Protein 9IJX (pdb70)

Radius of gyration: 32.61 Å; Cα contacts (8 Å, |Δi|>4): 212; chains: 6; bounding box: 42×73×115 Å

Structure (mmCIF, N/CA/C/O backbone):
data_9IJX
#
_entry.id   9IJX
#
_cell.length_a   60.150
_cell.length_b   104.360
_cell.length_c   72.270
_cell.angle_alpha   90.00
_cell.angle_beta   90.04
_cell.angle_gamma   90.00
#
_symmetry.space_group_name_H-M   'C 1 2 1'
#
loop_
_atom_site.group_PDB
_atom_site.id
_atom_site.type_symbol
_atom_site.label_atom_id
_atom_site.label_alt_id
_atom_site.label_comp_id
_atom_site.label_asym_id
_atom_site.label_entity_id
_atom_site.label_seq_id
_atom_site.pdbx_PDB_ins_code
_atom_site.Cartn_x
_atom_site.Cartn_y
_atom_site.Cartn_z
_atom_site.occupancy
_atom_site.B_iso_or_equiv
_atom_site.auth_seq_id
_atom_site.auth_comp_id
_atom_site.auth_asym_id
_atom_site.auth_atom_id
_atom_site.pdbx_PDB_model_num
ATOM 1 N N . GLY A 1 11 ? 14.259 77.377 -21.929 1.00 116.80 176 GLY A N 1
ATOM 2 C CA . GLY A 1 11 ? 14.874 76.157 -22.533 1.00 117.13 176 GLY A CA 1
ATOM 3 C C . GLY A 1 11 ? 15.950 75.567 -21.638 1.00 116.68 176 GLY A C 1
ATOM 4 O O . GLY A 1 11 ? 15.592 74.860 -20.683 1.00 115.58 176 GLY A O 1
ATOM 5 N N . ASP A 1 12 ? 17.221 75.857 -21.937 1.00 118.50 177 ASP A N 1
ATOM 6 C CA . ASP A 1 12 ? 18.403 75.405 -21.153 1.00 118.25 177 ASP A CA 1
ATOM 7 C C . ASP A 1 12 ? 18.318 75.923 -19.718 1.00 115.74 177 ASP A C 1
ATOM 8 O O . ASP A 1 12 ? 18.569 75.164 -18.793 1.00 115.79 177 ASP A O 1
ATOM 13 N N . PRO A 1 13 ? 17.884 77.177 -19.449 1.00 113.71 178 PRO A N 1
ATOM 14 C CA . PRO A 1 13 ? 17.596 77.631 -18.084 1.00 111.27 178 PRO A CA 1
ATOM 15 C C . PRO A 1 13 ? 16.641 76.753 -17.258 1.00 107.26 178 PRO A C 1
ATOM 16 O O . PRO A 1 13 ? 16.823 76.692 -16.055 1.00 107.52 178 PRO A O 1
ATOM 20 N N . SER A 1 14 ? 15.668 76.088 -17.888 1.00 103.73 179 SER A N 1
ATOM 21 C CA . SER A 1 14 ? 14.761 75.127 -17.196 1.00 102.34 179 SER A CA 1
ATOM 22 C C . SER A 1 14 ? 15.595 73.955 -16.667 1.00 99.77 179 SER A C 1
ATOM 23 O O . SER A 1 14 ? 15.329 73.468 -15.550 1.00 100.39 179 SER A O 1
ATOM 26 N N . PHE A 1 15 ? 16.590 73.542 -17.454 1.00 96.85 180 PHE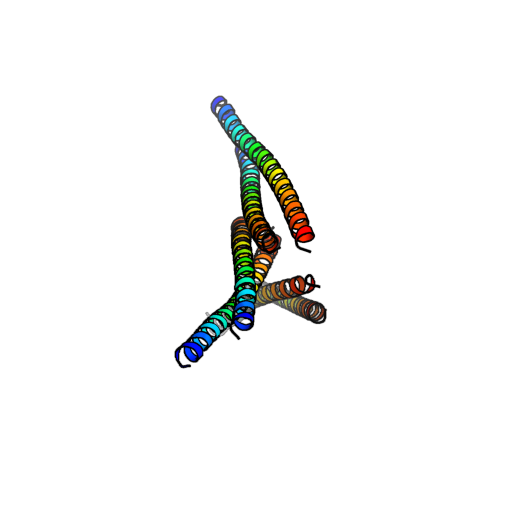 A N 1
ATOM 27 C CA . PHE A 1 15 ? 17.444 72.352 -17.214 1.00 95.69 180 PHE A CA 1
ATOM 28 C C . PHE A 1 15 ? 18.447 72.681 -16.111 1.00 90.50 180 PHE A C 1
ATOM 29 O O . PHE A 1 15 ? 18.627 71.846 -15.249 1.00 89.11 180 PHE A O 1
ATOM 37 N N . VAL A 1 16 ? 19.040 73.876 -16.141 1.00 86.79 181 VAL A N 1
ATOM 38 C CA . VAL A 1 16 ? 19.909 74.454 -15.068 1.00 86.02 181 VAL A CA 1
ATOM 39 C C . VAL A 1 16 ? 19.163 74.387 -13.721 1.00 84.75 181 VAL A C 1
ATOM 40 O O . VAL A 1 16 ? 19.803 74.078 -12.700 1.00 84.64 181 VAL A O 1
ATOM 44 N N . LEU A 1 17 ? 17.860 74.693 -13.724 1.00 83.34 182 LEU A N 1
ATOM 45 C CA . LEU A 1 17 ? 17.004 74.764 -12.509 1.00 80.15 182 LEU A CA 1
ATOM 46 C C . LEU A 1 17 ? 16.657 73.346 -12.054 1.00 78.86 182 LEU A C 1
ATOM 47 O O . LEU A 1 17 ? 16.734 73.079 -10.832 1.00 79.17 182 LEU A O 1
ATOM 52 N N . GLN A 1 18 ? 16.258 72.493 -13.001 1.00 80.07 183 GLN A N 1
ATOM 53 C CA . GLN A 1 18 ? 15.920 71.060 -12.772 1.00 81.88 183 GLN A CA 1
ATOM 54 C C . GLN A 1 18 ? 17.088 70.363 -12.048 1.00 81.96 183 GLN A C 1
ATOM 55 O O . GLN A 1 18 ? 16.821 69.662 -11.051 1.00 82.76 183 GLN A O 1
ATOM 61 N N . ILE A 1 19 ? 18.325 70.547 -12.529 1.00 81.57 184 ILE A N 1
ATOM 62 C CA . ILE A 1 19 ? 19.540 69.851 -11.998 1.00 82.26 184 ILE A CA 1
ATOM 63 C C . ILE A 1 19 ? 19.904 70.462 -10.644 1.00 80.41 184 ILE A C 1
ATOM 64 O O . ILE A 1 19 ? 20.278 69.686 -9.738 1.00 80.28 184 ILE A O 1
ATOM 66 N N . ALA A 1 20 ? 19.765 71.785 -10.494 1.00 79.79 185 ALA A N 1
ATOM 67 C CA . ALA A 1 20 ? 19.940 72.524 -9.219 1.00 80.45 185 ALA A CA 1
ATOM 68 C C . ALA A 1 20 ? 18.993 71.958 -8.153 1.00 82.24 185 ALA A C 1
ATOM 69 O O . ALA A 1 20 ? 19.427 71.845 -6.992 1.00 83.07 185 ALA A O 1
ATOM 71 N N . GLU A 1 21 ? 17.753 71.628 -8.538 1.00 84.33 186 GLU A N 1
ATOM 72 C CA . GLU A 1 21 ? 16.710 71.068 -7.635 1.00 86.07 186 GLU A CA 1
ATOM 73 C C . GLU A 1 21 ? 17.128 69.656 -7.201 1.00 85.38 186 GLU A C 1
ATOM 74 O O . GLU A 1 21 ? 17.094 69.382 -5.993 1.00 84.17 186 GLU A O 1
ATOM 80 N N . LYS A 1 22 ? 17.506 68.808 -8.161 1.00 87.69 187 LYS A N 1
ATOM 81 C CA . LYS A 1 22 ? 17.895 67.385 -7.941 1.00 90.91 187 LYS A CA 1
ATOM 82 C C . LYS A 1 22 ? 19.150 67.329 -7.055 1.00 91.15 187 LYS A C 1
ATOM 83 O O . LYS A 1 22 ? 19.238 66.410 -6.198 1.00 92.22 187 LYS A O 1
ATOM 89 N N . GLU A 1 23 ? 20.086 68.266 -7.251 1.00 92.20 188 GLU A N 1
ATOM 90 C CA . GLU A 1 23 ? 21.360 68.331 -6.490 1.00 94.30 188 GLU A CA 1
ATOM 91 C C . GLU A 1 23 ? 21.064 68.784 -5.054 1.00 93.27 188 GLU A C 1
ATOM 92 O O . GLU A 1 23 ? 21.783 68.342 -4.136 1.00 94.81 188 GLU A O 1
ATOM 98 N N . GLN A 1 24 ? 20.039 69.617 -4.866 1.00 92.46 189 GLN A N 1
ATOM 99 C CA . GLN A 1 24 ? 19.658 70.172 -3.537 1.00 92.41 189 GLN A CA 1
ATOM 100 C C . GLN A 1 24 ? 18.885 69.114 -2.743 1.00 91.49 189 GLN A C 1
ATOM 101 O O . GLN A 1 24 ? 19.035 69.085 -1.518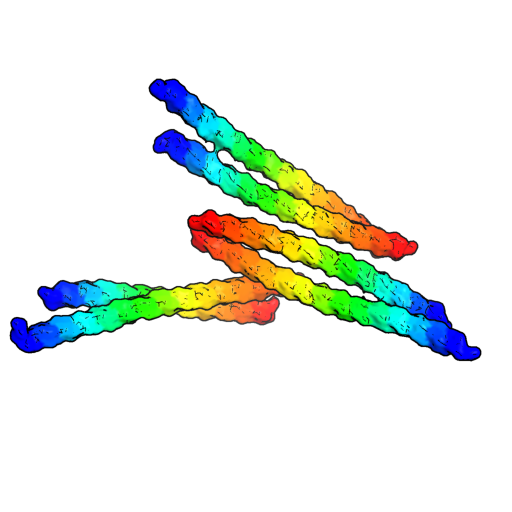 1.00 92.94 189 GLN A O 1
ATOM 107 N N . GLU A 1 25 ? 18.095 68.277 -3.421 1.00 89.59 190 GLU A N 1
ATOM 108 C CA . GLU A 1 25 ? 17.378 67.114 -2.827 1.00 91.13 190 GLU A CA 1
ATOM 109 C C . GLU A 1 25 ? 18.410 66.110 -2.300 1.00 92.87 190 GLU A C 1
ATOM 110 O O . GLU A 1 25 ? 18.211 65.603 -1.173 1.00 94.62 190 GLU A O 1
ATOM 116 N N . LEU A 1 26 ? 19.471 65.855 -3.075 1.00 93.76 191 LEU A N 1
ATOM 117 C CA . LEU A 1 26 ? 20.558 64.899 -2.730 1.00 94.93 191 LEU A CA 1
ATOM 118 C C . LEU A 1 26 ? 21.358 65.423 -1.524 1.00 93.47 191 LEU A C 1
ATOM 119 O O . LEU A 1 26 ? 21.668 64.625 -0.602 1.00 95.63 191 LEU A O 1
ATOM 124 N N . LEU A 1 27 ? 21.705 66.713 -1.545 1.00 93.56 192 LEU A N 1
ATOM 125 C CA . LEU A 1 27 ? 22.477 67.387 -0.466 1.00 94.42 192 LEU A CA 1
ATOM 126 C C . LEU A 1 27 ? 21.730 67.225 0.860 1.00 94.22 192 LEU A C 1
ATOM 127 O O . LEU A 1 27 ? 22.366 66.827 1.847 1.00 97.17 192 LEU A O 1
ATOM 132 N N . ALA A 1 28 ? 20.427 67.520 0.870 1.00 95.10 193 ALA A N 1
ATOM 133 C CA . ALA A 1 28 ? 19.517 67.412 2.037 1.00 95.42 193 ALA A CA 1
ATOM 134 C C . ALA A 1 28 ? 19.528 65.982 2.579 1.00 95.95 193 ALA A C 1
ATOM 135 O O . ALA A 1 28 ? 19.554 65.838 3.804 1.00 95.95 193 ALA A O 1
ATOM 137 N N . SER A 1 29 ? 19.500 64.975 1.704 1.00 97.69 194 SER A N 1
ATOM 138 C CA . SER A 1 29 ? 19.564 63.531 2.054 1.00 101.41 194 SER A CA 1
ATOM 139 C C . SER A 1 29 ? 20.932 63.213 2.679 1.00 102.77 194 SER A C 1
ATOM 140 O O . SER A 1 29 ? 20.959 62.596 3.784 1.00 104.31 194 SER A O 1
ATOM 143 N N . GLN A 1 30 ? 22.017 63.643 2.022 1.00 104.62 195 GLN A N 1
ATOM 144 C CA . GLN A 1 30 ? 23.414 63.367 2.458 1.00 105.99 195 GLN A CA 1
ATOM 145 C C . GLN A 1 30 ? 23.663 63.978 3.850 1.00 106.25 195 GLN A C 1
ATOM 146 O O . GLN A 1 30 ? 24.479 63.406 4.645 1.00 108.27 195 GLN A O 1
ATOM 152 N N . GLU A 1 31 ? 22.997 65.095 4.163 1.00 104.66 196 GLU A N 1
ATOM 153 C CA . GLU A 1 31 ? 23.094 65.726 5.502 1.00 105.81 196 GLU A CA 1
ATOM 154 C C . GLU A 1 31 ? 22.177 65.002 6.482 1.00 106.10 196 GLU A C 1
ATOM 155 O O . GLU A 1 31 ? 22.589 64.864 7.609 1.00 106.63 196 GLU A O 1
ATOM 161 N N . THR A 1 32 ? 20.995 64.543 6.065 1.00 106.01 197 THR A N 1
ATOM 162 C CA . THR A 1 32 ? 20.095 63.682 6.891 1.00 106.84 197 THR A CA 1
ATOM 163 C C . THR A 1 32 ? 20.884 62.448 7.326 1.00 107.02 197 THR A C 1
ATOM 164 O O . THR A 1 32 ? 20.800 62.117 8.505 1.00 108.43 197 THR A O 1
ATOM 168 N N . VAL A 1 33 ? 21.636 61.823 6.416 1.00 107.93 198 VAL A N 1
ATOM 169 C CA . VAL A 1 33 ? 22.524 60.666 6.748 1.00 108.19 198 VAL A CA 1
ATOM 170 C C . VAL A 1 33 ? 23.506 61.096 7.857 1.00 107.59 198 VAL A C 1
ATOM 171 O O . VAL A 1 33 ? 23.626 60.363 8.886 1.00 108.72 198 VAL A O 1
ATOM 175 N N . GLN A 1 34 ? 24.170 62.240 7.668 1.00 108.13 199 GLN A N 1
ATOM 176 C CA . GLN A 1 34 ? 25.232 62.750 8.577 1.00 110.33 199 GLN A CA 1
ATOM 177 C C . GLN A 1 34 ? 24.678 62.961 9.999 1.00 108.81 199 GLN A C 1
ATOM 178 O O . GLN A 1 34 ? 25.418 62.705 10.964 1.00 107.27 199 GLN A O 1
ATOM 184 N N . VAL A 1 35 ? 23.432 63.421 10.127 1.00 106.91 200 VAL A N 1
ATOM 185 C CA . VAL A 1 35 ? 22.795 63.766 11.442 1.00 107.51 200 VAL A CA 1
ATOM 186 C C . VAL A 1 35 ? 22.351 62.474 12.124 1.00 105.61 200 VAL A C 1
ATOM 187 O O . VAL A 1 35 ? 22.481 62.399 13.346 1.00 104.99 200 VAL A O 1
ATOM 191 N N . LEU A 1 36 ? 21.804 61.516 11.371 1.00 104.96 201 LEU A N 1
ATOM 192 C CA . LEU A 1 36 ? 21.411 60.181 11.900 1.00 105.89 201 LEU A CA 1
ATOM 193 C C . LEU A 1 36 ? 22.665 59.492 12.453 1.00 106.54 201 LEU A C 1
ATOM 194 O O . LEU A 1 36 ? 22.555 58.877 13.526 1.00 108.83 201 LEU A O 1
ATOM 199 N N . GLN A 1 37 ? 23.813 59.634 11.787 1.00 106.70 202 GLN A N 1
ATOM 200 C CA . GLN A 1 37 ? 25.106 59.033 12.218 1.00 107.98 202 GLN A CA 1
ATOM 201 C C . GLN A 1 37 ? 25.528 59.618 13.578 1.00 108.72 202 GLN A C 1
ATOM 202 O O . GLN A 1 37 ? 26.098 58.861 14.409 1.00 108.36 202 GLN A O 1
ATOM 208 N N . MET A 1 38 ? 25.269 60.909 13.803 1.00 109.58 203 MET A N 1
ATOM 209 C CA . MET A 1 38 ? 25.583 61.617 15.077 1.00 111.72 203 MET A CA 1
ATOM 210 C C . MET A 1 38 ? 24.555 61.240 16.156 1.00 109.64 203 MET A C 1
ATOM 211 O O . MET A 1 38 ? 24.953 61.133 17.330 1.00 109.47 203 MET A O 1
ATOM 216 N N . LYS A 1 39 ? 23.285 61.049 15.783 1.00 108.45 204 LYS A N 1
ATOM 217 C CA . LYS A 1 39 ? 22.195 60.605 16.698 1.00 107.74 204 LYS A CA 1
ATOM 218 C C . LYS A 1 39 ? 22.528 59.206 17.229 1.00 105.27 204 LYS A C 1
ATOM 219 O O . LYS A 1 39 ? 22.443 59.017 18.453 1.00 106.21 204 LYS A O 1
ATOM 225 N N . VAL A 1 40 ? 22.909 58.271 16.351 1.00 101.67 205 VAL A N 1
ATOM 226 C CA . VAL A 1 40 ? 23.351 56.893 16.730 1.00 100.09 205 VAL A CA 1
ATOM 227 C C . VAL A 1 40 ? 24.511 57.005 17.728 1.00 98.42 205 VAL A C 1
ATOM 228 O O . VAL A 1 40 ? 24.459 56.303 18.754 1.00 97.05 205 VAL A O 1
ATOM 232 N N . LYS A 1 41 ? 25.500 57.861 17.458 1.00 98.19 206 LYS A N 1
ATOM 233 C CA . LYS A 1 41 ? 26.687 58.053 18.336 1.00 99.57 206 LYS A CA 1
ATOM 234 C C . LYS A 1 41 ? 26.237 58.531 19.727 1.00 98.06 206 LYS A C 1
ATOM 235 O O . LYS A 1 41 ? 26.798 58.049 20.735 1.00 98.93 206 LYS A O 1
ATOM 241 N N . ARG A 1 42 ? 25.258 59.431 19.784 1.00 96.35 207 ARG A N 1
ATOM 242 C CA . ARG A 1 42 ? 24.741 59.988 21.067 1.00 97.19 207 ARG A CA 1
ATOM 243 C C . ARG A 1 42 ? 23.965 58.884 21.803 1.00 95.22 207 ARG A C 1
ATOM 244 O O . ARG A 1 42 ? 24.155 58.732 23.025 1.00 95.20 207 ARG A O 1
ATOM 252 N N . LEU A 1 43 ? 23.118 58.140 21.087 1.00 93.45 208 LEU A N 1
ATOM 253 C CA . LEU A 1 43 ? 22.346 56.998 21.649 1.00 92.64 208 LEU A CA 1
ATOM 254 C C . LEU A 1 43 ? 23.326 55.977 22.236 1.00 92.02 208 LEU A C 1
ATOM 255 O O . LEU A 1 43 ? 23.057 55.491 23.350 1.00 89.17 208 LEU A O 1
ATOM 260 N N . GLU A 1 44 ? 24.434 55.691 21.537 1.00 92.25 209 GLU A N 1
ATOM 261 C CA . GLU A 1 44 ? 25.475 54.726 21.990 1.00 94.78 209 GLU A CA 1
ATOM 262 C C . GLU A 1 44 ? 26.121 55.214 23.293 1.00 92.03 209 GLU A C 1
ATOM 263 O O . GLU A 1 44 ? 26.385 54.356 24.153 1.00 91.26 209 GLU A O 1
ATOM 269 N N . HIS A 1 45 ? 26.363 56.523 23.442 1.00 90.36 210 HIS A N 1
ATOM 270 C CA . HIS A 1 45 ? 26.926 57.123 24.680 1.00 91.19 210 HIS A CA 1
ATOM 271 C C . HIS A 1 45 ? 25.936 56.936 25.833 1.00 89.04 210 HIS A C 1
ATOM 272 O O . HIS A 1 45 ? 26.387 56.498 26.917 1.00 88.96 210 HIS A O 1
ATOM 279 N N . LEU A 1 46 ? 24.656 57.260 25.601 1.00 88.36 211 LEU A N 1
ATOM 280 C CA . LEU A 1 46 ? 23.551 57.039 26.568 1.00 86.88 211 LEU A CA 1
ATOM 281 C C . LEU A 1 46 ? 23.605 55.596 27.084 1.00 85.26 211 LEU A C 1
ATOM 282 O O . LEU A 1 46 ? 23.596 55.397 28.319 1.00 87.19 211 LEU A O 1
ATOM 287 N N . LEU A 1 47 ? 23.629 54.630 26.158 1.00 81.36 212 LEU A N 1
ATOM 288 C CA . LEU A 1 47 ? 23.589 53.183 26.486 1.00 81.32 212 LEU A CA 1
ATOM 289 C C . LEU A 1 47 ? 24.751 52.852 27.424 1.00 79.22 212 LEU A C 1
ATOM 290 O O . LEU A 1 47 ? 24.515 52.171 28.447 1.00 79.34 212 LEU A O 1
ATOM 295 N N . GLN A 1 48 ? 25.954 53.332 27.091 1.00 78.38 213 GLN A N 1
ATOM 296 C CA . GLN A 1 48 ? 27.168 53.122 27.919 1.00 79.94 213 GLN A CA 1
ATOM 297 C C . GLN A 1 48 ? 26.933 53.713 29.305 1.00 76.38 213 GLN A C 1
ATOM 298 O O . GLN A 1 48 ? 27.255 53.026 30.280 1.00 73.91 213 GLN A O 1
ATOM 304 N N . LEU A 1 49 ? 26.366 54.920 29.382 1.00 75.31 214 LEU A N 1
ATOM 305 C CA . LEU A 1 49 ? 26.011 55.587 30.666 1.00 76.80 214 LEU A CA 1
ATOM 306 C C . LEU A 1 49 ? 25.036 54.697 31.448 1.00 76.60 214 LEU A C 1
ATOM 307 O O . LEU A 1 49 ? 25.247 54.534 32.663 1.00 75.98 214 LEU A O 1
ATOM 312 N N . LYS A 1 50 ? 24.037 54.119 30.774 1.00 76.01 215 LYS A N 1
ATOM 313 C CA . LYS A 1 50 ? 23.018 53.252 31.425 1.00 76.00 215 LYS A CA 1
ATOM 314 C C . LYS A 1 50 ? 23.676 51.960 31.920 1.00 73.75 215 LYS A C 1
ATOM 315 O O . LYS A 1 50 ? 23.315 51.488 33.010 1.00 71.57 215 LYS A O 1
ATOM 320 N N . ASN A 1 51 ? 24.616 51.407 31.156 1.00 74.55 216 ASN A N 1
ATOM 321 C CA . ASN A 1 51 ? 25.341 50.167 31.543 1.00 76.54 216 ASN A CA 1
ATOM 322 C C . ASN A 1 51 ? 26.161 50.414 32.814 1.00 76.96 216 ASN A C 1
ATOM 323 O O . ASN A 1 51 ? 26.230 49.499 33.666 1.00 77.64 216 ASN A O 1
ATOM 328 N N . VAL A 1 52 ? 26.742 51.605 32.960 1.00 77.83 217 VAL A N 1
ATOM 329 C CA . VAL A 1 52 ? 27.549 51.971 34.166 1.00 80.96 217 VAL A CA 1
ATOM 330 C C . VAL A 1 52 ? 26.618 52.116 35.368 1.00 81.27 217 VAL A C 1
ATOM 331 O O . VAL A 1 52 ? 26.968 51.587 36.431 1.00 83.33 217 VAL A O 1
ATOM 335 N N . ARG A 1 53 ? 25.479 52.788 35.209 1.00 81.62 218 ARG A N 1
ATOM 336 C CA . ARG A 1 53 ? 24.438 52.921 36.271 1.00 81.44 218 ARG A CA 1
ATOM 337 C C . ARG A 1 53 ? 23.999 51.526 36.726 1.00 81.07 218 ARG A C 1
ATOM 338 O O . ARG A 1 53 ? 23.888 51.322 37.943 1.00 80.39 218 ARG A O 1
ATOM 346 N N . ILE A 1 54 ? 23.795 50.593 35.793 1.00 80.59 219 ILE A N 1
ATOM 347 C CA . ILE A 1 54 ? 23.374 49.187 36.088 1.00 81.96 219 ILE A CA 1
ATOM 348 C C . ILE A 1 54 ? 24.465 48.499 36.924 1.00 83.82 219 ILE A C 1
ATOM 349 O O . ILE A 1 54 ? 24.116 47.831 37.919 1.00 85.91 219 ILE A O 1
ATOM 354 N N . ASP A 1 55 ? 25.732 48.662 36.537 1.00 84.83 220 ASP A N 1
ATOM 355 C CA . ASP A 1 55 ? 26.905 48.040 37.213 1.00 86.96 220 ASP A CA 1
ATOM 356 C C . ASP A 1 55 ? 27.096 48.667 38.601 1.00 85.81 220 ASP A C 1
ATOM 357 O O . ASP A 1 55 ? 27.416 47.925 39.545 1.00 85.57 220 ASP A O 1
ATOM 362 N N . ASP A 1 56 ? 26.918 49.983 38.712 1.00 84.67 221 ASP A N 1
ATOM 363 C CA . ASP A 1 56 ? 26.911 50.717 40.006 1.00 87.68 221 ASP A CA 1
ATOM 364 C C . ASP A 1 56 ? 25.843 50.101 40.919 1.00 88.68 221 ASP A C 1
ATOM 365 O O . ASP A 1 56 ? 26.220 49.521 41.953 1.00 89.50 221 ASP A O 1
ATOM 370 N N . LEU A 1 57 ? 24.568 50.200 40.530 1.00 90.35 222 LEU A N 1
ATOM 371 C CA . LEU A 1 57 ? 23.395 49.709 41.313 1.00 91.22 222 LEU A CA 1
ATOM 372 C C . LEU A 1 57 ? 23.604 48.236 41.682 1.00 91.87 222 LEU A C 1
ATOM 373 O O . LEU A 1 57 ? 23.317 47.880 42.833 1.00 92.57 222 LEU A O 1
ATOM 378 N N . SER A 1 58 ? 24.089 47.419 40.741 1.00 94.42 223 SER A N 1
ATOM 379 C CA . SER A 1 58 ? 24.321 45.959 40.910 1.00 98.19 223 SER A CA 1
ATOM 380 C C . SER A 1 58 ? 25.379 45.710 42.000 1.00 101.95 223 SER A C 1
ATOM 381 O O . SER A 1 58 ? 25.113 44.886 42.904 1.00 104.44 223 SER A O 1
ATOM 384 N N . ARG A 1 59 ? 26.523 46.404 41.935 1.00 104.37 224 ARG A N 1
ATOM 385 C CA . ARG A 1 59 ? 27.612 46.338 42.951 1.00 106.14 224 ARG A CA 1
ATOM 386 C C . ARG A 1 59 ? 27.037 46.696 44.327 1.00 106.44 224 ARG A C 1
ATOM 387 O O . ARG A 1 59 ? 27.296 45.950 45.287 1.00 105.96 224 ARG A O 1
ATOM 395 N N . ARG A 1 60 ? 26.281 47.793 44.409 1.00 107.29 225 ARG A N 1
ATOM 396 C CA . ARG A 1 60 ? 25.695 48.315 45.673 1.00 109.29 225 ARG A CA 1
ATOM 397 C C . ARG A 1 60 ? 24.626 47.355 46.209 1.00 112.45 225 ARG A C 1
ATOM 398 O O . ARG A 1 60 ? 24.304 47.466 47.411 1.00 113.72 225 ARG A O 1
ATOM 406 N N . LEU A 1 61 ? 24.096 46.462 45.361 1.00 115.41 226 LEU A N 1
ATOM 407 C CA . LEU A 1 61 ? 23.123 45.404 45.756 1.00 119.81 226 LEU A CA 1
ATOM 408 C C . LEU A 1 61 ? 23.873 44.256 46.459 1.00 121.25 226 LEU A C 1
ATOM 409 O O . LEU A 1 61 ? 23.300 43.704 47.421 1.00 124.18 226 LEU A O 1
ATOM 414 N N . GLN A 1 62 ? 25.128 43.971 46.091 1.00 120.58 227 GLN A N 1
ATOM 415 C CA . GLN A 1 62 ? 25.965 42.947 46.783 1.00 121.53 227 GLN A CA 1
ATOM 416 C C . GLN A 1 62 ? 26.418 43.482 48.151 1.00 118.94 227 GLN A C 1
ATOM 417 O O . GLN A 1 62 ? 26.683 44.665 48.380 1.00 116.34 227 GLN A O 1
ATOM 423 N N . LEU B 1 17 ? 20.525 60.448 -18.443 1.00 104.53 182 LEU B N 1
ATOM 424 C CA . LEU B 1 17 ? 20.797 61.878 -18.186 1.00 104.04 182 LEU B CA 1
ATOM 425 C C . LEU B 1 17 ? 21.658 62.084 -16.926 1.00 102.73 182 LEU B C 1
ATOM 426 O O . LEU B 1 17 ? 21.788 61.167 -16.096 1.00 101.17 182 LEU B O 1
ATOM 431 N N . GLN B 1 18 ? 22.165 63.308 -16.773 1.00 104.29 183 GLN B N 1
ATOM 432 C CA . GLN B 1 18 ? 22.642 63.923 -15.504 1.00 106.15 183 GLN B CA 1
ATOM 433 C C . GLN B 1 18 ? 21.635 63.645 -14.375 1.00 106.66 183 GLN B C 1
ATOM 434 O O . GLN B 1 18 ? 22.084 63.275 -13.293 1.00 106.06 183 GLN B O 1
ATOM 440 N N . ILE B 1 19 ? 20.336 63.848 -14.632 1.00 108.54 184 ILE B N 1
ATOM 441 C CA . ILE B 1 19 ? 19.214 63.716 -13.663 1.00 109.74 184 ILE B CA 1
ATOM 442 C C . ILE B 1 19 ? 19.052 62.254 -13.238 1.00 109.13 184 ILE B C 1
ATOM 443 O O . ILE B 1 19 ? 18.830 62.043 -12.037 1.00 109.92 184 ILE B O 1
ATOM 448 N N . ALA B 1 20 ? 19.171 61.295 -14.162 1.00 108.58 185 ALA B N 1
ATOM 449 C CA . ALA B 1 20 ? 19.145 59.839 -13.887 1.00 108.94 185 ALA B CA 1
ATOM 450 C C . ALA B 1 20 ? 20.233 59.464 -12.869 1.00 109.00 185 ALA B C 1
ATOM 451 O O . ALA B 1 20 ? 19.957 58.625 -11.970 1.00 109.30 185 ALA B O 1
ATOM 453 N N . GLU B 1 21 ? 21.421 60.062 -13.009 1.00 109.78 186 GLU B N 1
ATOM 454 C CA . GLU B 1 21 ? 22.593 59.805 -12.126 1.00 111.40 186 GLU B CA 1
ATOM 455 C C . GLU B 1 21 ? 22.300 60.383 -10.734 1.00 110.69 186 GLU B C 1
ATOM 456 O O . GLU B 1 21 ? 22.492 59.652 -9.739 1.00 108.09 186 GLU B O 1
ATOM 462 N N . LYS B 1 22 ? 21.831 61.637 -10.683 1.00 112.79 187 LYS B N 1
ATOM 463 C CA . LYS B 1 22 ? 21.523 62.384 -9.433 1.00 114.65 187 LYS B CA 1
ATOM 464 C C . LYS B 1 22 ? 20.399 61.676 -8.673 1.00 115.74 187 LYS B C 1
ATOM 465 O O . LYS B 1 22 ? 20.460 61.663 -7.450 1.00 116.55 187 LYS B O 1
ATOM 469 N N . GLU B 1 23 ? 19.408 61.137 -9.386 1.00 117.20 188 GLU B N 1
ATOM 470 C CA . GLU B 1 23 ? 18.240 60.434 -8.792 1.00 118.67 188 GLU B CA 1
ATOM 471 C C . GLU B 1 23 ? 18.701 59.086 -8.229 1.00 118.74 188 GLU B C 1
ATOM 472 O O . GLU B 1 23 ? 18.113 58.659 -7.216 1.00 118.23 188 GLU B O 1
ATOM 478 N N . GLN B 1 24 ? 19.720 58.458 -8.833 1.00 120.35 189 GLN B N 1
ATOM 479 C CA . GLN B 1 24 ? 20.247 57.135 -8.399 1.00 122.07 189 GLN B CA 1
ATOM 480 C C . GLN B 1 24 ? 21.118 57.314 -7.140 1.00 121.55 189 GLN B C 1
ATOM 481 O O . GLN B 1 24 ? 21.081 56.411 -6.227 1.00 122.72 189 GLN B O 1
ATOM 487 N N . GLU B 1 25 ? 21.863 58.426 -7.089 1.00 120.65 190 GLU B N 1
ATOM 488 C CA . GLU B 1 25 ? 22.684 58.826 -5.912 1.00 120.78 190 GLU B CA 1
ATOM 489 C C . GLU B 1 25 ? 21.757 59.068 -4.710 1.00 119.52 190 GLU B C 1
ATOM 490 O O . GLU B 1 25 ? 22.090 58.619 -3.601 1.00 120.82 190 GLU B O 1
ATOM 496 N N . LEU B 1 26 ? 20.633 59.755 -4.942 1.00 118.46 191 LEU B N 1
ATOM 497 C CA . LEU B 1 26 ? 19.620 60.126 -3.912 1.00 117.04 191 LEU B CA 1
ATOM 498 C C . LEU B 1 26 ? 18.919 58.868 -3.403 1.00 115.57 191 LEU B C 1
ATOM 499 O O . LEU B 1 26 ? 18.718 58.787 -2.200 1.00 116.73 191 LEU B O 1
ATOM 504 N N . LEU B 1 27 ? 18.541 57.943 -4.282 1.00 114.86 192 LEU B N 1
ATOM 505 C CA . LEU B 1 27 ? 17.848 56.676 -3.917 1.00 115.02 192 LEU B CA 1
ATOM 506 C C . LEU B 1 27 ? 18.722 55.891 -2.930 1.00 113.50 192 LEU B C 1
ATOM 507 O O . LEU B 1 27 ? 18.191 55.465 -1.873 1.00 113.27 192 LEU B O 1
ATOM 512 N N . ALA B 1 28 ? 20.014 55.736 -3.252 1.00 114.39 193 ALA B N 1
ATOM 513 C CA . ALA B 1 28 ? 21.024 55.042 -2.421 1.00 114.25 193 ALA B CA 1
ATOM 514 C C . ALA B 1 28 ? 21.107 55.693 -1.023 1.00 113.20 193 ALA B C 1
ATOM 515 O O . ALA B 1 28 ? 21.181 54.957 -0.003 1.00 112.53 193 ALA B O 1
ATOM 517 N N . SER B 1 29 ? 21.103 57.030 -0.986 1.00 113.19 194 SER B N 1
ATOM 518 C CA . SER B 1 29 ? 21.117 57.853 0.254 1.00 113.01 194 SER B CA 1
ATOM 519 C C . SER B 1 29 ? 19.821 57.625 1.034 1.00 112.26 194 SER B C 1
ATOM 520 O O . SER B 1 29 ? 19.906 57.353 2.223 1.00 112.61 194 SER B O 1
ATOM 523 N N . GLN B 1 30 ? 18.667 57.715 0.375 1.00 112.35 195 GLN B N 1
ATOM 524 C CA . GLN B 1 30 ? 17.317 57.580 0.993 1.00 112.62 195 GLN B CA 1
ATOM 525 C C . GLN B 1 30 ? 17.156 56.189 1.608 1.00 113.30 195 GLN B C 1
ATOM 526 O O . GLN B 1 30 ? 16.411 56.091 2.590 1.00 113.49 195 GLN B O 1
ATOM 532 N N . GLU B 1 31 ? 17.820 55.165 1.065 1.00 113.34 196 GLU B N 1
ATOM 533 C CA . GLU B 1 31 ? 17.807 53.799 1.661 1.00 113.23 196 GLU B CA 1
ATOM 534 C C . GLU B 1 31 ? 18.792 53.755 2.845 1.00 111.67 196 GLU B C 1
ATOM 535 O O . GLU B 1 31 ? 18.437 53.144 3.894 1.00 111.45 196 GLU B O 1
ATOM 541 N N . THR B 1 32 ? 19.962 54.398 2.712 1.00 109.51 197 THR B N 1
ATOM 542 C CA . THR B 1 32 ? 20.933 54.544 3.832 1.00 108.89 197 THR B CA 1
ATOM 543 C C . THR B 1 32 ? 20.226 55.224 5.018 1.00 108.49 197 THR B C 1
ATOM 544 O O . THR B 1 32 ? 20.374 54.767 6.162 1.00 110.00 197 THR B O 1
ATOM 548 N N . VAL B 1 33 ? 19.460 56.282 4.749 1.00 107.66 198 VAL B N 1
ATOM 549 C CA . VAL B 1 33 ? 18.634 57.015 5.756 1.00 106.76 198 VAL B CA 1
ATOM 550 C C . VAL B 1 33 ? 17.678 56.020 6.411 1.00 106.74 198 VAL B C 1
ATOM 551 O O . VAL B 1 33 ? 17.616 56.027 7.631 1.00 107.14 198 VAL B O 1
ATOM 555 N N . GLN B 1 34 ? 16.970 55.205 5.622 1.00 107.69 199 GLN B N 1
ATOM 556 C CA . GLN B 1 34 ? 15.919 54.258 6.100 1.00 109.40 199 GLN B CA 1
ATOM 557 C C . GLN B 1 34 ? 16.522 53.264 7.098 1.00 108.51 199 GLN B C 1
ATOM 558 O O . GLN B 1 34 ? 15.808 52.937 8.063 1.00 108.42 199 GLN B O 1
ATOM 564 N N . VAL B 1 35 ? 17.766 52.815 6.888 1.00 107.51 200 VAL B N 1
ATOM 565 C CA . VAL B 1 35 ? 18.421 51.779 7.747 1.00 107.87 200 VAL B CA 1
ATOM 566 C C . VAL B 1 35 ? 18.897 52.443 9.053 1.00 106.88 200 VAL B C 1
ATOM 567 O O . VAL B 1 35 ? 18.771 51.816 10.133 1.00 105.44 200 VAL B O 1
ATOM 571 N N . LEU B 1 36 ? 19.461 53.649 8.949 1.00 105.66 201 LEU B N 1
ATOM 572 C CA . LEU B 1 36 ? 19.906 54.454 10.118 1.00 105.70 201 LEU B CA 1
ATOM 573 C C . LEU B 1 36 ? 18.683 54.727 11.014 1.00 105.50 201 LEU B C 1
ATOM 574 O O . LEU B 1 36 ? 18.812 54.638 12.249 1.00 107.04 201 LEU B O 1
ATOM 579 N N . GLN B 1 37 ? 17.524 55.014 10.409 1.00 104.64 202 GLN B N 1
ATOM 580 C CA . GLN B 1 37 ? 16.254 55.311 11.129 1.00 105.54 202 GLN B CA 1
ATOM 581 C C . GLN B 1 37 ? 15.811 54.083 11.926 1.00 104.41 202 GLN B C 1
ATOM 582 O O . GLN B 1 37 ? 15.254 54.276 13.017 1.00 103.97 202 GLN B O 1
ATOM 588 N N . MET B 1 38 ? 16.031 52.877 11.393 1.00 104.22 203 MET B N 1
ATOM 589 C CA . MET B 1 38 ? 15.688 51.591 12.062 1.00 106.37 203 MET B CA 1
ATOM 590 C C . MET B 1 38 ? 16.716 51.284 13.160 1.00 103.22 203 MET B C 1
ATOM 591 O O . MET B 1 38 ? 16.292 50.744 14.196 1.00 103.58 203 MET B O 1
ATOM 596 N N . LYS B 1 39 ? 17.995 51.611 12.941 1.00 100.45 204 LYS B N 1
ATOM 597 C CA . LYS B 1 39 ? 19.071 51.447 13.956 1.00 99.15 204 LYS B CA 1
ATOM 598 C C . LYS B 1 39 ? 18.763 52.328 15.183 1.00 96.16 204 LYS B C 1
ATOM 599 O O . LYS B 1 39 ? 18.821 51.806 16.321 1.00 93.85 204 LYS B O 1
ATOM 605 N N . VAL B 1 40 ? 18.429 53.605 14.961 1.00 93.83 205 VAL B N 1
ATOM 606 C CA . VAL B 1 40 ? 18.013 54.560 16.034 1.00 93.10 205 VAL B CA 1
ATOM 607 C C . VAL B 1 40 ? 16.827 53.960 16.807 1.00 93.47 205 VAL B C 1
ATOM 608 O O . VAL B 1 40 ? 16.867 53.977 18.057 1.00 93.70 205 VAL B O 1
ATOM 612 N N . LYS B 1 41 ? 15.825 53.429 16.099 1.00 94.48 206 LYS B N 1
ATOM 613 C CA . LYS B 1 41 ? 14.601 52.835 16.712 1.00 95.83 206 LYS B CA 1
ATOM 614 C C . LYS B 1 41 ? 14.996 51.658 17.609 1.00 94.81 206 LYS B C 1
ATOM 615 O O . LYS B 1 41 ? 14.408 51.534 18.709 1.00 94.76 206 LYS B O 1
ATOM 621 N N . ARG B 1 42 ? 15.952 50.831 17.170 1.00 93.07 207 ARG B N 1
ATOM 622 C CA . ARG B 1 42 ? 16.404 49.649 17.943 1.00 94.01 207 ARG B CA 1
ATOM 623 C C . ARG B 1 42 ? 17.187 50.131 19.168 1.00 89.48 207 ARG B C 1
ATOM 624 O O . ARG B 1 42 ? 16.962 49.590 20.253 1.00 88.24 207 ARG B O 1
ATOM 632 N N . LEU B 1 43 ? 18.070 51.113 18.999 1.00 87.87 208 LEU B N 1
ATOM 633 C CA . LEU B 1 43 ? 18.842 51.723 20.118 1.00 86.91 208 LEU B CA 1
ATOM 634 C C . LEU B 1 43 ? 17.863 52.291 21.159 1.00 85.83 208 LEU B C 1
ATOM 635 O O . LEU B 1 43 ? 18.101 52.077 22.364 1.00 87.88 208 LEU B O 1
ATOM 640 N N . GLU B 1 44 ? 16.786 52.944 20.725 1.00 84.51 209 GLU B N 1
ATOM 641 C CA . GLU B 1 44 ? 15.750 53.523 21.629 1.00 85.77 209 GLU B CA 1
ATOM 642 C C . GLU B 1 44 ? 15.044 52.413 22.427 1.00 86.67 209 GLU B C 1
ATOM 643 O O . GLU B 1 44 ? 14.759 52.627 23.635 1.00 89.61 209 GLU B O 1
ATOM 649 N N . HIS B 1 45 ? 14.780 51.260 21.809 1.00 87.25 210 HIS B N 1
ATOM 650 C CA . HIS B 1 45 ? 14.170 50.081 22.487 1.00 88.31 210 HIS B CA 1
ATOM 651 C C . HIS B 1 45 ? 15.141 49.543 23.549 1.00 85.25 210 HIS B C 1
ATOM 652 O O . HIS B 1 45 ? 14.694 49.265 24.675 1.00 85.76 210 HIS B O 1
ATOM 659 N N . LEU B 1 46 ? 16.416 49.385 23.191 1.00 80.53 211 LEU B N 1
ATOM 660 C CA . LEU B 1 46 ? 17.516 48.987 24.116 1.00 78.82 211 LEU B CA 1
ATOM 661 C C . LEU B 1 46 ? 17.484 49.886 25.348 1.00 75.18 211 LEU B C 1
ATOM 662 O O . LEU B 1 46 ? 17.490 49.346 26.460 1.00 75.71 211 LEU B O 1
ATOM 667 N N . LEU B 1 47 ? 17.467 51.205 25.152 1.00 72.89 212 LEU B N 1
ATOM 668 C CA . LEU B 1 47 ? 17.497 52.195 26.261 1.00 74.32 212 LEU B CA 1
ATOM 669 C C . LEU B 1 47 ? 16.323 51.932 27.206 1.00 75.12 212 LEU B C 1
ATOM 670 O O . LEU B 1 47 ? 16.542 51.910 28.438 1.00 75.38 212 LEU B O 1
ATOM 675 N N . GLN B 1 48 ? 15.126 51.729 26.656 1.00 76.30 213 GLN B N 1
ATOM 676 C CA . GLN B 1 48 ? 13.906 51.409 27.447 1.00 78.33 213 GLN B CA 1
ATOM 677 C C . GLN B 1 48 ? 14.156 50.120 28.248 1.00 75.90 213 GLN B C 1
ATOM 678 O O . GLN B 1 48 ? 13.836 50.089 29.457 1.00 76.32 213 GLN B O 1
ATOM 684 N N . LEU B 1 49 ? 14.734 49.098 27.614 1.00 75.31 214 LEU B N 1
ATOM 685 C CA . LEU B 1 49 ? 15.104 47.815 28.278 1.00 77.02 214 LEU B CA 1
ATOM 686 C C . LEU B 1 49 ? 16.096 48.100 29.422 1.00 77.08 214 LEU B C 1
ATOM 687 O O . LEU B 1 49 ? 15.946 47.518 30.510 1.00 78.23 214 LEU B O 1
ATOM 692 N N . LYS B 1 50 ? 17.072 48.981 29.201 1.00 76.17 215 LYS B N 1
ATOM 693 C CA . LYS B 1 50 ? 18.100 49.340 30.218 1.00 76.95 215 LYS B CA 1
ATOM 694 C C . LYS B 1 50 ? 17.440 50.105 31.369 1.00 76.90 215 LYS B C 1
ATOM 695 O O . LYS B 1 50 ? 17.834 49.892 32.513 1.00 77.41 215 LYS B O 1
ATOM 701 N N . ASN B 1 51 ? 16.464 50.960 31.085 1.00 77.04 216 ASN B N 1
ATOM 702 C CA . ASN B 1 51 ? 15.721 51.715 32.129 1.00 78.80 216 ASN B CA 1
ATOM 703 C C . ASN B 1 51 ? 14.956 50.744 33.037 1.00 79.26 216 ASN B C 1
ATOM 704 O O . ASN B 1 51 ? 14.903 51.003 34.253 1.00 79.48 216 ASN B O 1
ATOM 709 N N . VAL B 1 52 ? 14.410 49.661 32.485 1.00 80.46 217 VAL B N 1
ATOM 710 C CA . VAL B 1 52 ? 13.680 48.616 33.266 1.00 83.06 217 VAL B CA 1
ATOM 711 C C . VAL B 1 52 ? 14.677 47.877 34.172 1.00 83.99 217 VAL B C 1
ATOM 712 O O . VAL B 1 52 ? 14.358 47.694 35.367 1.00 87.59 217 VAL B O 1
ATOM 716 N N . ARG B 1 53 ? 15.832 47.465 33.631 1.00 84.81 218 ARG B N 1
ATOM 717 C CA . ARG B 1 53 ? 16.926 46.808 34.398 1.00 85.11 218 ARG B CA 1
ATOM 718 C C . ARG B 1 53 ? 17.330 47.719 35.575 1.00 83.86 218 ARG B C 1
ATOM 719 O O . ARG B 1 53 ? 17.491 47.201 36.694 1.00 83.37 218 ARG B O 1
ATOM 727 N N . ILE B 1 54 ? 17.474 49.024 35.325 1.00 84.22 219 ILE B N 1
ATOM 728 C CA . ILE B 1 54 ? 17.878 50.038 36.347 1.00 86.89 219 ILE B CA 1
ATOM 729 C C . ILE B 1 54 ? 16.811 50.091 37.449 1.00 90.46 219 ILE B C 1
ATOM 730 O O . ILE B 1 54 ? 17.194 50.105 38.635 1.00 91.66 219 ILE B O 1
ATOM 735 N N . ASP B 1 55 ? 15.529 50.113 37.072 1.00 93.60 220 ASP B N 1
ATOM 736 C CA . ASP B 1 55 ? 14.376 50.199 38.009 1.00 96.17 220 ASP B CA 1
ATOM 737 C C . ASP B 1 55 ? 14.263 48.903 38.809 1.00 95.62 220 ASP B C 1
ATOM 738 O O . ASP B 1 55 ? 13.972 48.993 40.014 1.00 92.52 220 ASP B O 1
ATOM 743 N N . ASP B 1 56 ? 14.476 47.754 38.159 1.00 97.09 221 ASP B N 1
ATOM 744 C CA . ASP B 1 56 ? 14.556 46.428 38.829 1.00 101.12 221 ASP B CA 1
ATOM 745 C C . ASP B 1 56 ? 15.641 46.491 39.913 1.00 102.73 221 ASP B C 1
ATOM 746 O O . ASP B 1 56 ? 15.288 46.388 41.112 1.00 104.00 221 ASP B O 1
ATOM 751 N N . LEU B 1 57 ? 16.903 46.678 39.501 1.00 104.97 222 LEU B N 1
ATOM 752 C CA . LEU B 1 57 ? 18.093 46.696 40.397 1.00 104.55 222 LEU B CA 1
ATOM 753 C C . LEU B 1 57 ? 17.868 47.706 41.532 1.00 104.83 222 LEU B C 1
ATOM 754 O O . LEU B 1 57 ? 18.189 47.373 42.686 1.00 104.44 222 LEU B O 1
ATOM 759 N N . SER B 1 58 ? 17.332 48.889 41.211 1.00 105.35 223 SER B N 1
ATOM 760 C CA . SER B 1 58 ? 17.083 50.003 42.165 1.00 107.91 223 SER B CA 1
ATOM 761 C C . SER B 1 58 ? 16.063 49.572 43.234 1.00 110.13 223 SER B C 1
ATOM 762 O O . SER B 1 58 ? 16.344 49.776 44.429 1.00 111.53 223 SER B O 1
ATOM 765 N N . ARG B 1 59 ? 14.927 48.989 42.824 1.00 109.26 224 ARG B N 1
ATOM 766 C CA . ARG B 1 59 ? 13.875 48.453 43.735 1.00 108.69 224 ARG B CA 1
ATOM 767 C C . ARG B 1 59 ? 14.505 47.416 44.669 1.00 107.34 224 ARG B C 1
ATOM 768 O O . ARG B 1 59 ? 14.268 47.493 45.884 1.00 106.92 224 ARG B O 1
ATOM 776 N N . ARG B 1 60 ? 15.282 46.482 44.118 1.00 104.92 225 ARG B N 1
ATOM 777 C CA . ARG B 1 60 ? 15.924 45.374 44.879 1.00 104.52 225 ARG B CA 1
ATOM 778 C C . ARG B 1 60 ? 17.002 45.923 45.825 1.00 104.38 225 ARG B C 1
ATOM 779 O O . ARG B 1 60 ? 17.400 45.194 46.743 1.00 103.01 225 ARG B O 1
ATOM 787 N N . LEU B 1 61 ? 17.479 47.148 45.590 1.00 105.92 226 LEU B N 1
ATOM 788 C CA . LEU B 1 61 ? 18.451 47.847 46.474 1.00 108.99 226 LEU B CA 1
ATOM 789 C C . LEU B 1 61 ? 17.713 48.455 47.673 1.00 111.59 226 LEU B C 1
ATOM 790 O O . LEU B 1 61 ? 18.264 48.400 48.791 1.00 112.15 226 LEU B O 1
ATOM 795 N N . GLN B 1 62 ? 16.537 49.049 47.433 1.00 113.00 227 GLN B N 1
ATOM 796 C CA . GLN B 1 62 ? 15.643 49.633 48.475 1.00 116.49 227 GLN B CA 1
ATOM 797 C C . GLN B 1 62 ? 15.254 48.538 49.478 1.00 116.24 227 GLN B C 1
ATOM 798 O O . GLN B 1 62 ? 14.970 48.892 50.638 1.00 117.60 227 GLN B O 1
ATOM 804 N N . GLN B 1 63 ? 15.263 47.266 49.058 1.00 115.43 228 GLN B N 1
ATOM 805 C CA . GLN B 1 63 ? 15.220 46.081 49.967 1.00 115.68 228 GLN B CA 1
ATOM 806 C C . GLN B 1 63 ? 16.595 45.890 50.630 1.00 113.97 228 GLN B C 1
ATOM 807 O O . GLN B 1 63 ? 17.259 44.855 50.372 1.00 112.96 228 GLN B O 1
ATOM 813 N N . ALA B 1 64 ? 16.988 46.860 51.466 1.00 114.60 229 ALA B N 1
ATOM 814 C CA . ALA B 1 64 ? 18.231 46.888 52.275 1.00 114.63 229 ALA B CA 1
ATOM 815 C C . ALA B 1 64 ? 17.873 47.190 53.736 1.00 115.90 229 ALA B C 1
ATOM 816 O O . ALA B 1 64 ? 17.067 48.085 54.011 1.00 115.47 229 ALA B O 1
ATOM 818 N N . ASP C 1 12 ? -10.387 28.999 70.151 1.00 118.96 177 ASP C N 1
ATOM 819 C CA . ASP C 1 12 ? -9.488 28.169 69.287 1.00 118.73 177 ASP C CA 1
ATOM 820 C C . ASP C 1 12 ? -9.884 28.347 67.823 1.00 117.06 177 ASP C C 1
ATOM 821 O O . ASP C 1 12 ? -9.004 28.541 66.991 1.00 115.43 177 ASP C O 1
ATOM 826 N N . PRO C 1 13 ? -11.185 28.242 67.447 1.00 117.42 178 PRO C N 1
ATOM 827 C CA . PRO C 1 13 ? -11.587 28.276 66.042 1.00 116.11 178 PRO C CA 1
ATOM 828 C C . PRO C 1 13 ? -11.132 29.501 65.240 1.00 112.79 178 PRO C C 1
ATOM 829 O O . PRO C 1 13 ? -10.894 29.331 64.067 1.00 112.38 178 PRO C O 1
ATOM 833 N N . SER C 1 14 ? -11.033 30.679 65.863 1.00 110.57 179 SER C N 1
ATOM 834 C CA . SER C 1 14 ? -10.529 31.916 65.203 1.00 108.82 179 SER C CA 1
ATOM 835 C C . SER C 1 14 ? -9.077 31.690 64.768 1.00 106.13 179 SER C C 1
ATOM 836 O O . SER C 1 14 ? -8.713 32.149 63.668 1.00 105.18 179 SER C O 1
ATOM 839 N N . PHE C 1 15 ? -8.306 30.981 65.598 1.00 104.35 180 PHE C N 1
ATOM 840 C CA . PHE C 1 15 ? -6.841 30.789 65.438 1.00 102.50 180 PHE C CA 1
ATOM 841 C C . PHE C 1 15 ? -6.600 29.759 64.328 1.00 97.76 180 PHE C C 1
ATOM 842 O O . PHE C 1 15 ? -5.721 30.006 63.480 1.00 98.43 180 PHE C O 1
ATOM 850 N N . VAL C 1 16 ? -7.382 28.674 64.304 1.00 95.60 181 VAL C N 1
ATOM 851 C CA . VAL C 1 16 ? -7.329 27.648 63.219 1.00 95.58 181 VAL C CA 1
ATOM 852 C C . VAL C 1 16 ? -7.652 28.317 61.873 1.00 93.84 181 VAL C C 1
ATOM 853 O O . VAL C 1 16 ? -7.043 27.916 60.858 1.00 94.42 181 VAL C O 1
ATOM 857 N N . LEU C 1 17 ? -8.547 29.312 61.862 1.00 90.89 182 LEU C N 1
ATOM 858 C CA . LEU C 1 17 ? -8.977 30.039 60.635 1.00 89.26 182 LEU C CA 1
ATOM 859 C C . LEU C 1 17 ? -7.887 31.026 60.222 1.00 87.83 182 LEU C C 1
ATOM 860 O O . LEU C 1 17 ? -7.608 31.096 59.015 1.00 88.35 182 LEU C O 1
ATOM 865 N N . GLN C 1 18 ? -7.340 31.773 61.184 1.00 87.49 183 GLN C N 1
ATOM 866 C CA . GLN C 1 18 ? -6.231 32.742 60.978 1.00 89.10 183 GLN C CA 1
ATOM 867 C C . GLN C 1 18 ? -5.052 32.055 60.269 1.00 89.22 183 GLN C C 1
ATOM 868 O O . GLN C 1 18 ? -4.556 32.636 59.280 1.00 87.62 183 GLN C O 1
ATOM 874 N N . ILE C 1 19 ? -4.638 30.872 60.737 1.00 90.23 184 ILE C N 1
ATOM 875 C CA . ILE C 1 19 ? -3.448 30.146 60.194 1.00 91.15 184 ILE C CA 1
ATOM 876 C C . ILE C 1 19 ? -3.801 29.551 58.827 1.00 90.26 184 ILE C C 1
ATOM 877 O O . ILE C 1 19 ? -2.941 29.600 57.917 1.00 90.60 184 ILE C O 1
ATOM 882 N N . ALA C 1 20 ? -5.029 29.047 58.669 1.00 90.70 185 ALA C N 1
ATOM 883 C CA . ALA C 1 20 ? -5.593 28.556 57.385 1.00 91.47 185 ALA C CA 1
ATOM 884 C C . ALA C 1 20 ? -5.557 29.676 56.337 1.00 92.77 185 ALA C C 1
ATOM 885 O O . ALA C 1 20 ? -5.267 29.374 55.172 1.00 92.80 185 ALA C O 1
ATOM 887 N N . GLU C 1 21 ? -5.849 30.915 56.741 1.00 95.53 186 GLU C N 1
ATOM 888 C CA . GLU C 1 21 ? -5.865 32.116 55.859 1.00 98.60 186 GLU C CA 1
ATOM 889 C C . GLU C 1 21 ? -4.424 32.433 55.434 1.00 98.37 186 GLU C C 1
ATOM 890 O O . GLU C 1 21 ? -4.205 32.621 54.233 1.00 98.02 186 GLU C O 1
ATOM 896 N N . LYS C 1 22 ? -3.490 32.476 56.386 1.00 98.70 187 LYS C N 1
ATOM 897 C CA . LYS C 1 22 ? -2.054 32.807 56.164 1.00 99.82 187 LYS C CA 1
ATOM 898 C C . LYS C 1 22 ? -1.416 31.748 55.257 1.00 98.66 187 LYS C C 1
ATOM 899 O O . LYS C 1 22 ? -0.571 32.124 54.400 1.00 100.61 187 LYS C O 1
ATOM 905 N N . GLU C 1 23 ? -1.798 30.476 55.432 1.00 98.18 188 GLU C N 1
ATOM 906 C CA . GLU C 1 23 ? -1.264 29.342 54.636 1.00 98.58 188 GLU C CA 1
ATOM 907 C C . GLU C 1 23 ? -1.819 29.425 53.205 1.00 97.32 188 GLU C C 1
ATOM 908 O O . GLU C 1 23 ? -1.106 29.018 52.273 1.00 99.29 188 GLU C O 1
ATOM 914 N N . GLN C 1 24 ? -3.036 29.943 53.036 1.00 95.97 189 GLN C N 1
ATOM 915 C CA . GLN C 1 24 ? -3.715 30.049 51.715 1.00 95.92 189 GLN C CA 1
ATOM 916 C C . GLN C 1 24 ? -3.159 31.252 50.947 1.00 95.39 189 GLN C C 1
ATOM 917 O O . GLN C 1 24 ? -3.086 31.172 49.725 1.00 97.05 189 GLN C O 1
ATOM 923 N N . GLU C 1 25 ? -2.776 32.324 51.647 1.00 94.96 190 GLU C N 1
ATOM 924 C CA . GLU C 1 25 ? -2.095 33.520 51.075 1.00 95.68 190 GLU C CA 1
ATOM 925 C C . GLU C 1 25 ? -0.731 33.091 50.521 1.00 95.14 190 GLU C C 1
ATOM 926 O O . GLU C 1 25 ? -0.388 33.530 49.396 1.00 93.48 190 GLU C O 1
ATOM 932 N N . LEU C 1 26 ? -0.002 32.251 51.269 1.00 96.31 191 LEU C N 1
ATOM 933 C CA . LEU C 1 26 ? 1.344 31.742 50.895 1.00 96.65 191 LEU C CA 1
ATOM 934 C C . LEU C 1 26 ? 1.235 30.818 49.667 1.00 95.61 191 LEU C C 1
ATOM 935 O O . LEU C 1 26 ? 2.069 30.940 48.735 1.00 99.70 191 LEU C O 1
ATOM 940 N N . LEU C 1 27 ? 0.256 29.912 49.679 1.00 95.12 192 LEU C N 1
ATOM 941 C CA . LEU C 1 27 ? 0.001 28.944 48.578 1.00 95.48 192 LEU C CA 1
ATOM 942 C C . LEU C 1 27 ? -0.231 29.709 47.270 1.00 93.23 192 LEU C C 1
ATOM 943 O O . LEU C 1 27 ? 0.391 29.355 46.275 1.00 94.86 192 LEU C O 1
ATOM 948 N N . ALA C 1 28 ? -1.091 30.727 47.296 1.00 92.18 193 ALA C N 1
ATOM 949 C CA . ALA C 1 28 ? -1.429 31.614 46.153 1.00 92.07 193 ALA C CA 1
ATOM 950 C C . ALA C 1 28 ? -0.162 32.280 45.604 1.00 91.53 193 ALA C C 1
ATOM 951 O O . ALA C 1 28 ? -0.032 32.363 44.381 1.00 91.34 193 ALA C O 1
ATOM 953 N N . SER C 1 29 ? 0.730 32.747 46.481 1.00 92.44 194 SER C N 1
ATOM 954 C CA . SER C 1 29 ? 2.038 33.361 46.125 1.00 92.23 194 SER C CA 1
ATOM 955 C C . SER C 1 29 ? 2.941 32.302 45.469 1.00 92.78 194 SER C C 1
ATOM 956 O O . SER C 1 29 ? 3.489 32.575 44.367 1.00 94.36 194 SER C O 1
ATOM 959 N N . GLN C 1 30 ? 3.064 31.130 46.103 1.00 93.19 195 GLN C N 1
ATOM 960 C CA . GLN C 1 30 ? 3.935 30.016 45.632 1.00 94.33 195 GLN C CA 1
ATOM 961 C C . GLN C 1 30 ? 3.484 29.540 44.239 1.00 93.00 195 GLN C C 1
ATOM 962 O O . GLN C 1 30 ? 4.354 29.087 43.439 1.00 96.64 195 GLN C O 1
ATOM 968 N N . GLU C 1 31 ? 2.188 29.635 43.936 1.00 91.39 196 GLU C N 1
ATOM 969 C CA . GLU C 1 31 ? 1.638 29.284 42.600 1.00 91.33 196 GLU C CA 1
ATOM 970 C C . GLU C 1 31 ? 1.889 30.447 41.637 1.00 87.72 196 GLU C C 1
ATOM 971 O O . GLU C 1 31 ? 2.201 30.158 40.488 1.00 87.18 196 GLU C O 1
ATOM 977 N N . THR C 1 32 ? 1.764 31.706 42.079 1.00 84.71 197 THR C N 1
ATOM 978 C CA . THR C 1 32 ? 2.119 32.907 41.273 1.00 83.96 197 THR C CA 1
ATOM 979 C C . THR C 1 32 ? 3.577 32.769 40.823 1.00 83.53 197 THR C C 1
ATOM 980 O O . THR C 1 32 ? 3.829 33.003 39.636 1.00 81.99 197 THR C O 1
ATOM 984 N N . VAL C 1 33 ? 4.476 32.373 41.723 1.00 85.00 198 VAL C N 1
ATOM 985 C CA . VAL C 1 33 ? 5.910 32.116 41.392 1.00 85.78 198 VAL C CA 1
ATOM 986 C C . VAL C 1 33 ? 5.981 31.063 40.271 1.00 86.03 198 VAL C C 1
ATOM 987 O O . VAL C 1 33 ? 6.700 31.314 39.244 1.00 86.65 198 VAL C O 1
ATOM 991 N N . GLN C 1 34 ? 5.265 29.945 40.442 1.00 87.54 199 GLN C N 1
ATOM 992 C CA . GLN C 1 34 ? 5.304 28.777 39.522 1.00 90.38 199 GLN C CA 1
ATOM 993 C C . GLN C 1 34 ? 4.882 29.193 38.103 1.00 88.54 199 GLN C C 1
ATOM 994 O O . GLN C 1 34 ? 5.475 28.664 37.133 1.00 88.94 199 GLN C O 1
ATOM 1000 N N . VAL C 1 35 ? 3.899 30.093 37.979 1.00 86.52 200 VAL C N 1
ATOM 1001 C CA . VAL C 1 35 ? 3.305 30.500 36.665 1.00 87.95 200 VAL C CA 1
ATOM 1002 C C . VAL C 1 35 ? 4.252 31.489 35.994 1.00 85.69 200 VAL C C 1
ATOM 1003 O O . VAL C 1 35 ? 4.391 31.405 34.767 1.00 86.23 200 VAL C O 1
ATOM 1007 N N . LEU C 1 36 ? 4.839 32.415 36.761 1.00 84.38 201 LEU C N 1
ATOM 1008 C CA . LEU C 1 36 ? 5.830 33.393 36.242 1.00 84.21 201 LEU C CA 1
ATOM 1009 C C . LEU C 1 36 ? 7.029 32.617 35.684 1.00 83.27 201 LEU C C 1
ATOM 1010 O O . LEU C 1 36 ? 7.521 33.016 34.606 1.00 83.73 201 LEU C O 1
ATOM 1015 N N . GLN C 1 37 ? 7.440 31.530 36.346 1.00 83.93 202 GLN C N 1
ATOM 1016 C CA . GLN C 1 37 ? 8.582 30.681 35.913 1.00 85.74 202 GLN C CA 1
ATOM 1017 C C . GLN C 1 37 ? 8.284 30.054 34.540 1.00 86.37 202 GLN C C 1
ATOM 1018 O O . GLN C 1 37 ? 9.241 29.952 33.699 1.00 88.60 202 GLN C O 1
ATOM 1024 N N . MET C 1 38 ? 7.025 29.664 34.307 1.00 86.15 203 MET C N 1
ATOM 1025 C CA . MET C 1 38 ? 6.567 29.056 33.026 1.00 86.46 203 MET C CA 1
ATOM 1026 C C . MET C 1 38 ? 6.417 30.144 31.952 1.00 82.52 203 MET C C 1
ATOM 1027 O O . MET C 1 38 ? 6.715 29.856 30.777 1.00 80.23 203 MET C O 1
ATOM 1032 N N . LYS C 1 39 ? 5.965 31.345 32.334 1.00 80.42 204 LYS C N 1
ATOM 1033 C CA . LYS C 1 39 ? 5.824 32.517 31.425 1.00 80.05 204 LYS C CA 1
ATOM 1034 C C . LYS C 1 39 ? 7.204 32.917 30.894 1.00 78.73 204 LYS C C 1
ATOM 1035 O O . LYS C 1 39 ? 7.326 33.086 29.663 1.00 79.58 204 LYS C O 1
ATOM 1041 N N . VAL C 1 40 ? 8.203 33.031 31.773 1.00 77.96 205 VAL C N 1
ATOM 1042 C CA . VAL C 1 40 ? 9.617 33.328 31.391 1.00 78.97 205 VAL C CA 1
ATOM 1043 C C . VAL C 1 40 ? 10.095 32.271 30.390 1.00 78.00 205 VAL C C 1
ATOM 1044 O O . VAL C 1 40 ? 10.673 32.673 29.359 1.00 76.90 205 VAL C O 1
ATOM 1048 N N . LYS C 1 41 ? 9.832 30.986 30.656 1.00 77.84 206 LYS C N 1
ATOM 1049 C CA . LYS C 1 41 ? 10.253 29.864 29.775 1.00 78.70 206 LYS C CA 1
ATOM 1050 C C . LYS C 1 41 ? 9.615 30.023 28.388 1.00 78.60 206 LYS C C 1
ATOM 1051 O O . LYS C 1 41 ? 10.316 29.766 27.383 1.00 82.22 206 LYS C O 1
ATOM 1057 N N . ARG C 1 42 ? 8.350 30.438 28.327 1.00 76.71 207 ARG C N 1
ATOM 1058 C CA . ARG C 1 42 ? 7.622 30.613 27.040 1.00 76.66 207 ARG C CA 1
ATOM 1059 C C . ARG C 1 42 ? 8.203 31.827 26.304 1.00 71.42 207 ARG C C 1
ATOM 1060 O O . ARG C 1 42 ? 8.432 31.733 25.080 1.00 71.97 207 ARG C O 1
ATOM 1068 N N . LEU C 1 43 ? 8.430 32.927 27.024 1.00 68.07 208 LEU C N 1
ATOM 1069 C CA . LEU C 1 43 ? 9.043 34.164 26.459 1.00 67.05 208 LEU C CA 1
ATOM 1070 C C . LEU C 1 43 ? 10.419 33.810 25.875 1.00 67.29 208 LEU C C 1
ATOM 1071 O O . LEU C 1 43 ? 10.723 34.276 24.761 1.00 65.73 208 LEU C O 1
ATOM 1076 N N . GLU C 1 44 ? 11.206 32.988 26.578 1.00 69.13 209 GLU C N 1
ATOM 1077 C CA . GLU C 1 44 ? 12.563 32.551 26.134 1.00 72.28 209 GLU C CA 1
ATOM 1078 C C . GLU C 1 44 ? 12.465 31.737 24.839 1.00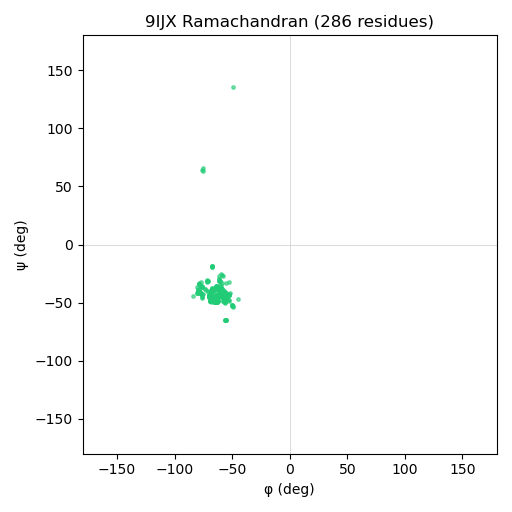 72.31 209 GLU C C 1
ATOM 1079 O O . GLU C 1 44 ? 13.345 31.909 23.991 1.00 73.88 209 GLU C O 1
ATOM 1085 N N . HIS C 1 45 ? 11.444 30.889 24.683 1.00 72.57 210 HIS C N 1
ATOM 1086 C CA . HIS C 1 45 ? 11.204 30.100 23.445 1.00 73.09 210 HIS C CA 1
ATOM 1087 C C . HIS C 1 45 ? 10.892 31.051 22.286 1.00 72.00 210 HIS C C 1
ATOM 1088 O O . HIS C 1 45 ? 11.506 30.868 21.206 1.00 72.81 210 HIS C O 1
ATOM 1095 N N . LEU C 1 46 ? 9.983 32.012 22.507 1.00 71.78 211 LEU C N 1
ATOM 1096 C CA . LEU C 1 46 ? 9.665 33.084 21.531 1.00 73.07 211 LEU C CA 1
ATOM 1097 C C . LEU C 1 46 ? 10.963 33.734 21.038 1.00 73.76 211 LEU C C 1
ATOM 1098 O O . LEU C 1 46 ? 11.145 33.846 19.808 1.00 74.26 211 LEU C O 1
ATOM 1103 N N . LEU C 1 47 ? 11.802 34.190 21.971 1.00 73.59 212 LEU C N 1
ATOM 1104 C CA . LEU C 1 47 ? 13.059 34.920 21.659 1.00 74.93 212 LEU C CA 1
ATOM 1105 C C . LEU C 1 47 ? 13.918 34.061 20.726 1.00 73.75 212 LEU C C 1
ATOM 1106 O O . LEU C 1 47 ? 14.415 34.599 19.708 1.00 72.93 212 LEU C O 1
ATOM 1111 N N . GLN C 1 48 ? 14.079 32.774 21.061 1.00 74.40 213 GLN C N 1
ATOM 1112 C CA . GLN C 1 48 ? 14.845 31.810 20.231 1.00 77.85 213 GLN C CA 1
ATOM 1113 C C . GLN C 1 48 ? 14.231 31.743 18.837 1.00 76.96 213 GLN C C 1
ATOM 1114 O O . GLN C 1 48 ? 15.001 31.797 17.869 1.00 75.52 213 GLN C O 1
ATOM 1120 N N . LEU C 1 49 ? 12.903 31.658 18.751 1.00 75.59 214 LEU C N 1
ATOM 1121 C CA . LEU C 1 49 ? 12.160 31.649 17.460 1.00 74.68 214 LEU C CA 1
ATOM 1122 C C . LEU C 1 49 ? 12.471 32.935 16.689 1.00 72.86 214 LEU C C 1
ATOM 1123 O O . LEU C 1 49 ? 12.728 32.832 15.467 1.00 73.05 214 LEU C O 1
ATOM 1128 N N . LYS C 1 50 ? 12.485 34.089 17.368 1.00 70.74 215 LYS C N 1
ATOM 1129 C CA . LYS C 1 50 ? 12.758 35.402 16.725 1.00 71.35 215 LYS C CA 1
ATOM 1130 C C . LYS C 1 50 ? 14.215 35.444 16.234 1.00 70.40 215 LYS C C 1
ATOM 1131 O O . LYS C 1 50 ? 14.450 35.985 15.146 1.00 69.68 215 LYS C O 1
ATOM 1137 N N . ASN C 1 51 ? 15.151 34.887 16.999 1.00 70.85 216 ASN C N 1
ATOM 1138 C CA . ASN C 1 51 ? 16.587 34.853 16.617 1.00 72.12 216 ASN C CA 1
ATOM 1139 C C . ASN C 1 51 ? 16.773 34.023 15.343 1.00 74.31 216 ASN C C 1
ATOM 1140 O O . ASN C 1 51 ? 17.609 34.425 14.495 1.00 77.10 216 ASN C O 1
ATOM 1145 N N . VAL C 1 52 ? 16.015 32.931 15.189 1.00 76.39 217 VAL C N 1
ATOM 1146 C CA . VAL C 1 52 ? 16.090 32.052 13.981 1.00 79.33 217 VAL C CA 1
ATOM 1147 C C . VAL C 1 52 ? 15.536 32.817 12.775 1.00 81.56 217 VAL C C 1
ATOM 1148 O O . VAL C 1 52 ? 16.194 32.781 11.715 1.00 84.08 217 VAL C O 1
ATOM 1152 N N . ARG C 1 53 ? 14.383 33.478 12.928 1.00 83.84 218 ARG C N 1
ATOM 1153 C CA . ARG C 1 53 ? 13.770 34.323 11.867 1.00 85.31 218 ARG C CA 1
ATOM 1154 C C . ARG C 1 53 ? 14.775 35.390 11.426 1.00 85.01 218 ARG C C 1
ATOM 1155 O O . ARG C 1 53 ? 14.908 35.585 10.212 1.00 85.33 218 ARG C O 1
ATOM 1163 N N . ILE C 1 54 ? 15.476 36.028 12.371 1.00 85.42 219 ILE C N 1
ATOM 1164 C CA . ILE C 1 54 ? 16.486 37.096 12.096 1.00 87.45 219 ILE C CA 1
ATOM 1165 C C . ILE C 1 54 ? 17.627 36.500 11.261 1.00 88.87 219 ILE C C 1
ATOM 1166 O O . ILE C 1 54 ? 18.028 37.147 10.267 1.00 92.55 219 ILE C O 1
ATOM 1171 N N . ASP C 1 55 ? 18.115 35.315 11.645 1.00 90.10 220 ASP C N 1
ATOM 1172 C CA . ASP C 1 55 ? 19.247 34.620 10.974 1.00 91.37 220 ASP C CA 1
ATOM 1173 C C . ASP C 1 55 ? 18.815 34.156 9.581 1.00 92.14 220 ASP C C 1
ATOM 1174 O O . ASP C 1 55 ? 19.632 34.275 8.646 1.00 93.15 220 ASP C O 1
ATOM 1179 N N . ASP C 1 56 ? 17.589 33.644 9.457 1.00 93.40 221 ASP C N 1
ATOM 1180 C CA . ASP C 1 56 ? 16.967 33.283 8.157 1.00 96.75 221 ASP C CA 1
ATOM 1181 C C . ASP C 1 56 ? 16.974 34.517 7.248 1.00 97.17 221 ASP C C 1
ATOM 1182 O O . ASP C 1 56 ? 17.689 34.484 6.217 1.00 100.52 221 ASP C O 1
ATOM 1187 N N . LEU C 1 57 ? 16.230 35.562 7.633 1.00 96.29 222 LEU C N 1
ATOM 1188 C CA . LEU C 1 57 ? 16.063 36.823 6.853 1.00 97.68 222 LEU C CA 1
ATOM 1189 C C . LEU C 1 57 ? 17.438 37.388 6.487 1.00 98.42 222 LEU C C 1
ATOM 1190 O O . LEU C 1 57 ? 17.607 37.802 5.322 1.00 100.50 222 LEU C O 1
ATOM 1195 N N . SER C 1 58 ? 18.376 37.389 7.442 1.00 99.22 223 SER C N 1
ATOM 1196 C CA . SER C 1 58 ? 19.744 37.956 7.292 1.00 99.98 223 SER C CA 1
ATOM 1197 C C . SER C 1 58 ? 20.514 37.181 6.213 1.00 101.73 223 SER C C 1
ATOM 1198 O O . SER C 1 58 ? 21.095 37.842 5.314 1.00 103.05 223 SER C O 1
ATOM 1201 N N . ARG C 1 59 ? 20.519 35.839 6.289 1.00 102.67 224 ARG C N 1
ATOM 1202 C CA . ARG C 1 59 ? 21.165 34.940 5.290 1.00 103.76 224 ARG C CA 1
ATOM 1203 C C . ARG C 1 59 ? 20.592 35.239 3.902 1.00 103.70 224 ARG C C 1
ATOM 1204 O O . ARG C 1 59 ? 21.391 35.418 2.970 1.00 104.11 224 ARG C O 1
ATOM 1212 N N . ARG C 1 60 ? 19.262 35.309 3.795 1.00 105.92 225 ARG C N 1
ATOM 1213 C CA . ARG C 1 60 ? 18.536 35.517 2.515 1.00 108.63 225 ARG C CA 1
ATOM 1214 C C . ARG C 1 60 ? 18.802 36.927 1.974 1.00 110.73 225 ARG C C 1
ATOM 1215 O O . ARG C 1 60 ? 18.589 37.120 0.745 1.00 112.18 225 ARG C O 1
ATO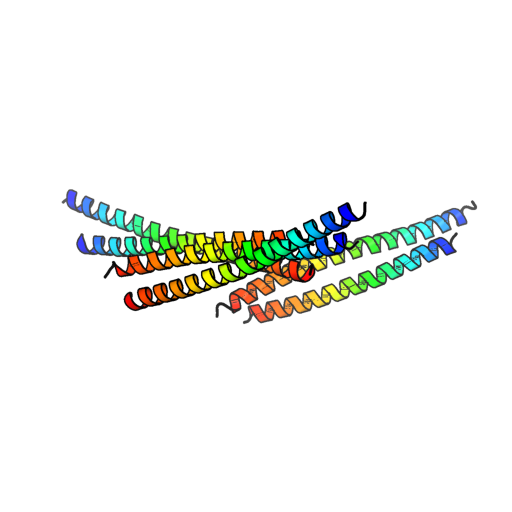M 1223 N N . LEU C 1 61 ? 19.259 37.852 2.827 1.00 110.62 226 LEU C N 1
ATOM 1224 C CA . LEU C 1 61 ? 19.643 39.230 2.420 1.00 113.59 226 LEU C CA 1
ATOM 1225 C C . LEU C 1 61 ? 21.047 39.222 1.803 1.00 113.49 226 LEU C C 1
ATOM 1226 O O . LEU C 1 61 ? 21.261 39.945 0.808 1.00 115.18 226 LEU C O 1
ATOM 1231 N N . GLN C 1 62 ? 21.973 38.462 2.400 1.00 112.02 227 GLN C N 1
ATOM 1232 C CA . GLN C 1 62 ? 23.368 38.294 1.905 1.00 112.79 227 GLN C CA 1
ATOM 1233 C C . GLN C 1 62 ? 23.333 37.667 0.501 1.00 111.09 227 GLN C C 1
ATOM 1234 O O . GLN C 1 62 ? 24.269 37.890 -0.271 1.00 112.55 227 GLN C O 1
ATOM 1240 N N . GLN C 1 63 ? 22.278 36.906 0.211 1.00 108.74 228 GLN C N 1
ATOM 1241 C CA . GLN C 1 63 ? 22.063 36.107 -1.011 1.00 107.50 228 GLN C CA 1
ATOM 1242 C C . GLN C 1 63 ? 21.486 37.051 -2.067 1.00 109.19 228 GLN C C 1
ATOM 1243 O O . GLN C 1 63 ? 21.979 36.996 -3.203 1.00 111.63 228 GLN C O 1
ATOM 1249 N N . ALA C 1 64 ? 20.517 37.897 -1.701 1.00 107.92 229 ALA C N 1
ATOM 1250 C CA . ALA C 1 64 ? 20.010 39.003 -2.549 1.00 109.28 229 ALA C CA 1
ATOM 1251 C C . ALA C 1 64 ? 21.181 39.905 -2.969 1.00 110.44 229 ALA C C 1
ATOM 1252 O O . ALA C 1 64 ? 21.240 40.305 -4.156 1.00 108.84 229 ALA C O 1
ATOM 1254 N N . GLU C 1 65 ? 22.090 40.181 -2.026 1.00 110.76 230 GLU C N 1
ATOM 1255 C CA . GLU C 1 65 ? 23.153 41.217 -2.132 1.00 112.07 230 GLU C CA 1
ATOM 1256 C C . GLU C 1 65 ? 24.528 40.539 -2.137 1.00 109.66 230 GLU C C 1
ATOM 1257 O O . GLU C 1 65 ? 24.914 39.929 -3.132 1.00 106.21 230 GLU C O 1
ATOM 1263 N N . GLN D 1 18 ? 4.114 30.986 65.112 1.00 164.43 183 GLN D N 1
ATOM 1264 C CA . GLN D 1 18 ? 3.240 30.311 64.094 1.00 164.62 183 GLN D CA 1
ATOM 1265 C C . GLN D 1 18 ? 2.938 31.284 62.947 1.00 164.40 183 GLN D C 1
ATOM 1266 O O . GLN D 1 18 ? 3.141 30.899 61.780 1.00 163.95 183 GLN D O 1
ATOM 1272 N N . ILE D 1 19 ? 2.508 32.508 63.265 1.00 167.00 184 ILE D N 1
ATOM 1273 C CA . ILE D 1 19 ? 2.188 33.579 62.269 1.00 167.42 184 ILE D CA 1
ATOM 1274 C C . ILE D 1 19 ? 3.508 34.067 61.633 1.00 165.03 184 ILE D C 1
ATOM 1275 O O . ILE D 1 19 ? 3.510 34.311 60.419 1.00 163.14 184 ILE D O 1
ATOM 1280 N N . ALA D 1 20 ? 4.531 34.269 62.469 1.00 165.16 185 ALA D N 1
ATOM 1281 C CA . ALA D 1 20 ? 5.740 35.062 62.129 1.00 163.50 185 ALA D CA 1
ATOM 1282 C C . ALA D 1 20 ? 6.504 34.341 61.017 1.00 160.43 185 ALA D C 1
ATOM 1283 O O . ALA D 1 20 ? 7.013 35.025 60.095 1.00 159.57 185 ALA D O 1
ATOM 1285 N N . GLU D 1 21 ? 6.578 33.010 61.110 1.00 158.72 186 GLU D N 1
ATOM 1286 C CA . GLU D 1 21 ? 7.308 32.131 60.153 1.00 156.38 186 GLU D CA 1
ATOM 1287 C C . GLU D 1 21 ? 6.548 32.142 58.821 1.00 153.74 186 GLU D C 1
ATOM 1288 O O . GLU D 1 21 ? 7.203 32.369 57.781 1.00 150.17 186 GLU D O 1
ATOM 1294 N N . LYS D 1 22 ? 5.219 31.937 58.869 1.00 154.97 187 LYS D N 1
ATOM 1295 C CA . LYS D 1 22 ? 4.335 31.864 57.676 1.00 154.75 187 LYS D CA 1
ATOM 1296 C C . LYS D 1 22 ? 4.340 33.209 56.943 1.00 152.97 187 LYS D C 1
ATOM 1297 O O . LYS D 1 22 ? 4.300 33.194 55.702 1.00 152.52 187 LYS D O 1
ATOM 1303 N N . GLU D 1 23 ? 4.371 34.316 57.688 1.00 152.09 188 GLU D N 1
ATOM 1304 C CA . GLU D 1 23 ? 4.352 35.692 57.122 1.00 150.85 188 GLU D CA 1
ATOM 1305 C C . GLU D 1 23 ? 5.707 35.979 56.461 1.00 148.93 188 GLU D C 1
ATOM 1306 O O . GLU D 1 23 ? 5.723 36.726 55.456 1.00 147.80 188 GLU D O 1
ATOM 1312 N N . GLN D 1 24 ? 6.793 35.398 56.984 1.00 148.77 189 GLN D N 1
ATOM 1313 C CA . GLN D 1 24 ? 8.169 35.622 56.463 1.00 147.91 189 GLN D CA 1
ATOM 1314 C C . GLN D 1 24 ? 8.382 34.785 55.194 1.00 145.42 189 GLN D C 1
ATOM 1315 O O . GLN D 1 24 ? 9.094 35.265 54.277 1.00 145.68 189 GLN D O 1
ATOM 1321 N N . GLU D 1 25 ? 7.777 33.593 55.137 1.00 143.42 190 GLU D N 1
ATOM 1322 C CA . GLU D 1 25 ? 7.767 32.707 53.939 1.00 141.14 190 GLU D CA 1
ATOM 1323 C C . GLU D 1 25 ? 7.032 33.417 52.801 1.00 135.56 190 GLU D C 1
ATOM 1324 O O . GLU D 1 25 ? 7.535 33.360 51.673 1.00 134.17 190 GLU D O 1
ATOM 1330 N N . LEU D 1 26 ? 5.896 34.058 53.106 1.00 132.41 191 LEU D N 1
ATOM 1331 C CA . LEU D 1 26 ? 5.036 34.784 52.128 1.00 130.06 191 LEU D CA 1
ATOM 1332 C C . LEU D 1 26 ? 5.786 36.015 51.598 1.00 126.68 191 LEU D C 1
ATOM 1333 O O . LEU D 1 26 ? 5.739 36.247 50.384 1.00 127.01 191 LEU D O 1
ATOM 1338 N N . LEU D 1 27 ? 6.428 36.784 52.477 1.00 124.13 192 LEU D N 1
ATOM 1339 C CA . LEU D 1 27 ? 7.197 38.000 52.104 1.00 121.60 192 LEU D CA 1
ATOM 1340 C C . LEU D 1 27 ? 8.286 37.639 51.081 1.00 118.13 192 LEU D C 1
ATOM 1341 O O . LEU D 1 27 ? 8.384 38.325 50.044 1.00 116.69 192 LEU D O 1
ATOM 1346 N N . ALA D 1 28 ? 9.054 36.584 51.367 1.00 116.33 193 ALA D N 1
ATOM 1347 C CA . ALA D 1 28 ? 10.133 36.043 50.501 1.00 114.41 193 ALA D CA 1
ATOM 1348 C C . ALA D 1 28 ? 9.569 35.676 49.120 1.00 112.57 193 ALA D C 1
ATOM 1349 O O . ALA D 1 28 ? 10.230 35.977 48.102 1.00 111.26 193 ALA D O 1
ATOM 1351 N N . SER D 1 29 ? 8.394 35.039 49.089 1.00 112.35 194 SER D N 1
ATOM 1352 C CA . SER D 1 29 ? 7.655 34.657 47.854 1.00 111.24 194 SER D CA 1
ATOM 1353 C C . SER D 1 29 ? 7.216 35.917 47.112 1.00 109.16 194 SER D C 1
ATOM 1354 O O . SER D 1 29 ? 7.485 35.986 45.919 1.00 108.58 194 SER D O 1
ATOM 1357 N N . GLN D 1 30 ? 6.593 36.875 47.802 1.00 108.37 195 GLN D N 1
ATOM 1358 C CA . GLN D 1 30 ? 6.060 38.139 47.218 1.00 108.64 195 GLN D CA 1
ATOM 1359 C C . GLN D 1 30 ? 7.200 38.944 46.579 1.00 108.43 195 GLN D C 1
ATOM 1360 O O . GLN D 1 30 ? 6.921 39.654 45.594 1.00 106.31 195 GLN D O 1
ATOM 1366 N N . GLU D 1 31 ? 8.428 38.847 47.107 1.00 109.83 196 GLU D N 1
ATOM 1367 C CA . GLU D 1 31 ? 9.610 39.518 46.503 1.00 110.03 196 GLU D CA 1
ATOM 1368 C C . GLU D 1 31 ? 10.107 38.682 45.306 1.00 107.52 196 GLU D C 1
ATOM 1369 O O . GLU D 1 31 ? 10.472 39.298 44.265 1.00 107.99 196 GLU D O 1
ATOM 1375 N N . THR D 1 32 ? 10.107 37.348 45.423 1.00 104.46 197 THR D N 1
ATOM 1376 C CA . THR D 1 32 ? 10.435 36.433 44.293 1.00 103.00 197 THR D CA 1
ATOM 1377 C C . THR D 1 32 ? 9.494 36.741 43.120 1.00 101.67 197 THR D C 1
ATOM 1378 O O . THR D 1 32 ? 9.960 36.839 41.987 1.00 102.23 197 THR D O 1
ATOM 1382 N N . VAL D 1 33 ? 8.200 36.907 43.400 1.00 101.54 198 VAL D N 1
ATOM 1383 C CA . VAL D 1 33 ? 7.155 37.285 42.403 1.00 100.16 198 VAL D CA 1
ATOM 1384 C C . VAL D 1 33 ? 7.568 38.605 41.755 1.00 98.42 198 VAL D C 1
ATOM 1385 O O . VAL D 1 33 ? 7.531 38.661 40.528 1.00 97.30 198 VAL D O 1
ATOM 1389 N N . GLN D 1 34 ? 7.945 39.610 42.553 1.00 97.49 199 GLN D N 1
ATOM 1390 C CA . GLN D 1 34 ? 8.279 40.988 42.084 1.00 98.30 199 GLN D CA 1
ATOM 1391 C C . GLN D 1 34 ? 9.433 40.940 41.072 1.00 97.81 199 GLN D C 1
ATOM 1392 O O . GLN D 1 34 ? 9.376 41.726 40.102 1.00 96.25 199 GLN D O 1
ATOM 1398 N N . VAL D 1 35 ? 10.431 40.068 41.283 1.00 98.05 200 VAL D N 1
ATOM 1399 C CA . VAL D 1 35 ? 11.648 40.003 40.418 1.00 98.47 200 VAL D CA 1
ATOM 1400 C C . VAL D 1 35 ? 11.309 39.257 39.120 1.00 95.51 200 VAL D C 1
ATOM 1401 O O . VAL D 1 35 ? 11.801 39.669 38.040 1.00 94.37 200 VAL D O 1
ATOM 1405 N N . LEU D 1 36 ? 10.524 38.183 39.224 1.00 93.57 201 LEU D N 1
ATOM 1406 C CA . LEU D 1 36 ? 10.042 37.401 38.054 1.00 92.22 201 LEU D CA 1
ATOM 1407 C C . LEU D 1 36 ? 9.209 38.333 37.161 1.00 91.86 201 LEU D C 1
ATOM 1408 O O . LEU D 1 36 ? 9.358 38.257 35.933 1.00 92.78 201 LEU D O 1
ATOM 1413 N N . GLN D 1 37 ? 8.394 39.209 37.761 1.00 90.87 202 GLN D N 1
ATOM 1414 C CA . GLN D 1 37 ? 7.527 40.173 37.028 1.00 91.79 202 GLN D CA 1
ATOM 1415 C C . GLN D 1 37 ? 8.390 41.154 36.237 1.00 90.00 202 GLN D C 1
ATOM 1416 O O . GLN D 1 37 ? 7.948 41.546 35.161 1.00 89.62 202 GLN D O 1
ATOM 1422 N N . MET D 1 38 ? 9.555 41.546 36.769 1.00 87.56 203 MET D N 1
ATOM 1423 C CA . MET D 1 38 ? 10.511 42.471 36.099 1.00 85.16 203 MET D CA 1
ATOM 1424 C C . MET D 1 38 ? 11.278 41.716 35.008 1.00 80.28 203 MET D C 1
ATOM 1425 O O . MET D 1 38 ? 11.538 42.339 33.963 1.00 79.08 203 MET D O 1
ATOM 1430 N N . LYS D 1 39 ? 11.612 40.439 35.230 1.00 76.34 204 LYS D N 1
ATOM 1431 C CA . LYS D 1 39 ? 12.274 39.569 34.214 1.00 73.65 204 LYS D CA 1
ATOM 1432 C C . LYS D 1 39 ? 11.346 39.411 32.992 1.00 72.26 204 LYS D C 1
ATOM 1433 O O . LYS D 1 39 ? 11.815 39.605 31.849 1.00 70.45 204 LYS D O 1
ATOM 1439 N N . VAL D 1 40 ? 10.069 39.080 33.222 1.00 71.16 205 VAL D N 1
ATOM 1440 C CA . VAL D 1 40 ? 9.022 38.969 32.160 1.00 69.58 205 VAL D CA 1
ATOM 1441 C C . VAL D 1 40 ? 8.954 40.291 31.388 1.00 70.05 205 VAL D C 1
ATOM 1442 O O . VAL D 1 40 ? 8.953 40.239 30.138 1.00 70.05 205 VAL D O 1
ATOM 1446 N N . LYS D 1 41 ? 8.937 41.428 32.094 1.00 71.67 206 LYS D N 1
ATOM 1447 C CA . LYS D 1 41 ? 8.853 42.782 31.473 1.00 75.69 206 LYS D CA 1
ATOM 1448 C C . LYS D 1 41 ? 10.065 43.012 30.572 1.00 77.48 206 LYS D C 1
ATOM 1449 O O . LYS D 1 41 ? 9.875 43.576 29.484 1.00 79.60 206 LYS D O 1
ATOM 1455 N N . ARG D 1 42 ? 11.255 42.585 30.998 1.00 78.62 207 ARG D N 1
ATOM 1456 C CA . ARG D 1 42 ? 12.514 42.762 30.221 1.00 78.81 207 ARG D CA 1
ATOM 1457 C C . ARG D 1 42 ? 12.451 41.849 28.994 1.00 75.70 207 ARG D C 1
ATOM 1458 O O . ARG D 1 42 ? 12.801 42.326 27.901 1.00 75.89 207 ARG D O 1
ATOM 1466 N N . LEU D 1 43 ? 12.030 40.590 29.167 1.00 72.96 208 LEU D N 1
ATOM 1467 C CA . LEU D 1 43 ? 11.879 39.620 28.051 1.00 72.53 208 LEU D CA 1
ATOM 1468 C C . LEU D 1 43 ? 10.902 40.204 27.015 1.00 72.90 208 LEU D C 1
ATOM 1469 O O . LEU D 1 43 ? 11.202 40.116 25.807 1.00 74.96 208 LEU D O 1
ATOM 1474 N N . GLU D 1 44 ? 9.798 40.809 27.463 1.00 73.12 209 GLU D N 1
ATOM 1475 C CA . GLU D 1 44 ? 8.769 41.421 26.575 1.00 75.27 209 GLU D CA 1
ATOM 1476 C C . GLU D 1 44 ? 9.370 42.587 25.779 1.00 76.08 209 GLU D C 1
ATOM 1477 O O . GLU D 1 44 ? 9.021 42.732 24.589 1.00 80.12 209 GLU D O 1
ATOM 1483 N N . HIS D 1 45 ? 10.245 43.390 26.388 1.00 76.96 210 HIS D N 1
ATOM 1484 C CA . HIS D 1 45 ? 10.942 44.519 25.708 1.00 77.02 210 HIS D CA 1
ATOM 1485 C C . HIS D 1 45 ? 11.880 43.958 24.638 1.00 74.71 210 HIS D C 1
ATOM 1486 O O . HIS D 1 45 ? 11.862 44.494 23.515 1.00 76.85 210 HIS D O 1
ATOM 1493 N N . LEU D 1 46 ? 12.671 42.932 24.979 1.00 70.88 211 LEU D N 1
ATOM 1494 C CA . LEU D 1 46 ? 13.541 42.197 24.025 1.00 67.73 211 LEU D CA 1
ATOM 1495 C C . LEU D 1 46 ? 12.725 41.783 22.808 1.00 66.53 211 LEU D C 1
ATOM 1496 O O . LEU D 1 46 ? 13.173 42.061 21.690 1.00 69.34 211 LEU D O 1
ATOM 1501 N N . LEU D 1 47 ? 11.589 41.121 23.018 1.00 64.99 212 LEU D N 1
ATOM 1502 C CA . LEU D 1 47 ? 10.726 40.596 21.924 1.00 65.71 212 LEU D CA 1
ATOM 1503 C C . LEU D 1 47 ? 10.339 41.751 20.994 1.00 68.24 212 LEU D C 1
ATOM 1504 O O . LEU D 1 47 ? 10.458 41.584 19.762 1.00 70.82 212 LEU D O 1
ATOM 1509 N N . GLN D 1 48 ? 9.914 42.880 21.562 1.00 71.33 213 GLN D N 1
ATOM 1510 C CA . GLN D 1 48 ? 9.559 44.099 20.785 1.00 76.25 213 GLN D CA 1
ATOM 1511 C C . GLN D 1 48 ? 10.780 44.545 19.966 1.00 77.96 213 GLN D C 1
ATOM 1512 O O . GLN D 1 48 ? 10.618 44.845 18.771 1.00 80.56 213 GLN D O 1
ATOM 1518 N N . LEU D 1 49 ? 11.963 44.569 20.581 1.00 80.93 214 LEU D N 1
ATOM 1519 C CA . LEU D 1 49 ? 13.246 44.915 19.902 1.00 82.80 214 LEU D CA 1
ATOM 1520 C C . LEU D 1 49 ? 13.488 43.927 18.749 1.00 82.52 214 LEU D C 1
ATOM 1521 O O . LEU D 1 49 ? 13.890 44.370 17.664 1.00 82.88 214 LEU D O 1
ATOM 1526 N N . LYS D 1 50 ? 13.238 42.633 18.963 1.00 82.45 215 LYS D N 1
ATOM 1527 C CA . LYS D 1 50 ? 13.441 41.578 17.931 1.00 84.54 215 LYS D CA 1
ATOM 1528 C C . LYS D 1 50 ? 12.429 41.768 16.799 1.00 85.63 215 LYS D C 1
ATOM 1529 O O . LYS D 1 50 ? 12.800 41.553 15.647 1.00 88.66 215 LYS D O 1
ATOM 1535 N N . ASN D 1 51 ? 11.198 42.160 17.106 1.00 85.44 216 ASN D N 1
ATOM 1536 C CA . ASN D 1 51 ? 10.151 42.415 16.081 1.00 88.90 216 ASN D CA 1
ATOM 1537 C C . ASN D 1 51 ? 10.573 43.582 15.181 1.00 90.38 216 ASN D C 1
ATOM 1538 O O . ASN D 1 51 ? 10.307 43.510 13.967 1.00 90.87 216 ASN D O 1
ATOM 1543 N N . VAL D 1 52 ? 11.223 44.605 15.738 1.00 93.07 217 VAL D N 1
ATOM 1544 C CA . VAL D 1 52 ? 11.727 45.781 14.965 1.00 97.14 217 VAL D CA 1
ATOM 1545 C C . VAL D 1 52 ? 12.866 45.323 14.042 1.00 98.86 217 VAL D C 1
ATOM 1546 O O . VAL D 1 52 ? 12.845 45.703 12.859 1.00 103.46 217 VAL D O 1
ATOM 1550 N N . ARG D 1 53 ? 13.821 44.542 14.558 1.00 98.96 218 ARG D N 1
ATOM 1551 C CA . ARG D 1 53 ? 14.935 43.954 13.765 1.00 98.60 218 ARG D CA 1
ATOM 1552 C C . ARG D 1 53 ? 14.355 43.139 12.600 1.00 97.89 218 ARG D C 1
ATOM 1553 O O . ARG D 1 53 ? 14.868 43.274 11.488 1.00 100.71 218 ARG D O 1
ATOM 1561 N N . ILE D 1 54 ? 13.314 42.346 12.845 1.00 96.93 219 ILE D N 1
ATOM 1562 C CA . ILE D 1 54 ? 12.641 41.493 11.816 1.00 98.58 219 ILE D CA 1
ATOM 1563 C C . ILE D 1 54 ? 12.036 42.395 10.732 1.00 102.58 219 ILE D C 1
ATOM 1564 O O . ILE D 1 54 ? 12.206 42.080 9.541 1.00 105.25 219 ILE D O 1
ATOM 1569 N N . ASP D 1 55 ? 11.364 43.476 11.132 1.00 105.81 220 ASP D N 1
ATOM 1570 C CA . ASP D 1 55 ? 10.692 44.438 10.214 1.00 109.75 220 ASP D CA 1
ATOM 1571 C C . ASP D 1 55 ? 11.747 45.214 9.419 1.00 111.00 220 ASP D C 1
ATOM 1572 O O . ASP D 1 55 ? 11.523 45.445 8.218 1.00 111.17 220 ASP D O 1
ATOM 1577 N N . ASP D 1 56 ? 12.844 45.608 10.069 1.00 111.36 221 ASP D N 1
ATOM 1578 C CA . ASP D 1 56 ? 14.026 46.227 9.410 1.00 114.22 221 ASP D CA 1
ATOM 1579 C C . ASP D 1 56 ? 14.531 45.278 8.315 1.00 114.17 221 ASP D C 1
ATOM 1580 O O . ASP D 1 56 ? 14.443 45.651 7.130 1.00 114.35 221 ASP D O 1
ATOM 1585 N N . LEU D 1 57 ? 15.014 44.092 8.704 1.00 113.86 222 LEU D N 1
ATOM 1586 C CA . LEU D 1 57 ? 15.599 43.067 7.794 1.00 114.61 222 LEU D CA 1
ATOM 1587 C C . LEU D 1 57 ? 14.614 42.766 6.658 1.00 116.65 222 LEU D C 1
ATOM 1588 O O . LEU D 1 57 ? 15.068 42.674 5.507 1.00 117.97 222 LEU D O 1
ATOM 1593 N N . SER D 1 58 ? 13.324 42.626 6.974 1.00 117.65 223 SER D N 1
ATOM 1594 C CA . SER D 1 58 ? 12.237 42.292 6.014 1.00 121.87 223 SER D CA 1
ATOM 1595 C C . SER D 1 58 ? 12.101 43.407 4.959 1.00 125.65 223 SER D C 1
ATOM 1596 O O . SER D 1 58 ? 12.075 43.080 3.755 1.00 125.78 223 SER D O 1
ATOM 1599 N N . ARG D 1 59 ? 12.024 44.672 5.393 1.00 128.35 224 ARG D N 1
ATOM 1600 C CA . ARG D 1 59 ? 11.959 45.867 4.504 1.00 131.87 224 ARG D CA 1
ATOM 1601 C C . ARG D 1 59 ? 13.178 45.866 3.573 1.00 132.46 224 ARG D C 1
ATOM 1602 O O . ARG D 1 59 ? 13.000 46.047 2.352 1.00 133.84 224 ARG D O 1
ATOM 1610 N N . ARG D 1 60 ? 14.374 45.660 4.130 1.00 132.05 225 ARG D N 1
ATOM 1611 C CA . ARG D 1 60 ? 15.661 45.681 3.384 1.00 133.58 225 ARG D CA 1
ATOM 1612 C C . ARG D 1 60 ? 15.739 44.496 2.410 1.00 134.56 225 ARG D C 1
ATOM 1613 O O . ARG D 1 60 ? 16.573 44.552 1.488 1.00 136.21 225 ARG D O 1
ATOM 1621 N N . LEU D 1 61 ? 14.924 43.460 2.619 1.00 134.14 226 LEU D N 1
ATOM 1622 C CA . LEU D 1 61 ? 14.827 42.284 1.714 1.00 135.64 226 LEU D CA 1
ATOM 1623 C C . LEU D 1 61 ? 13.939 42.624 0.513 1.00 137.06 226 LEU D C 1
ATOM 1624 O O . LEU D 1 61 ? 14.285 42.199 -0.610 1.00 137.01 226 LEU D O 1
ATOM 1629 N N . GLN D 1 62 ? 12.825 43.327 0.756 1.00 137.94 227 GLN D N 1
ATOM 1630 C CA . GLN D 1 62 ? 11.873 43.813 -0.283 1.00 141.40 227 GLN D CA 1
ATOM 1631 C C . GLN D 1 62 ? 12.624 44.714 -1.273 1.00 143.98 227 GLN D C 1
ATOM 1632 O O . GLN D 1 62 ? 12.188 44.780 -2.446 1.00 148.30 227 GLN D O 1
ATOM 1638 N N . GLN D 1 63 ? 13.714 45.358 -0.834 1.00 143.21 228 GLN D N 1
ATOM 1639 C CA . GLN D 1 63 ? 14.705 46.020 -1.738 1.00 143.28 228 GLN D CA 1
ATOM 1640 C C . GLN D 1 63 ? 15.600 44.949 -2.389 1.00 143.26 228 GLN D C 1
ATOM 1641 O O . GLN D 1 63 ? 16.823 44.946 -2.126 1.00 141.97 228 GLN D O 1
ATOM 1647 N N . ALA D 1 64 ? 14.997 44.076 -3.208 1.00 144.36 229 ALA D N 1
ATOM 1648 C CA . ALA D 1 64 ? 15.659 43.020 -4.011 1.00 145.12 229 ALA D CA 1
ATOM 1649 C C . ALA D 1 64 ? 15.199 43.134 -5.470 1.00 146.96 229 ALA D C 1
ATOM 1650 O O . ALA D 1 64 ? 14.313 43.928 -5.805 1.00 146.86 229 ALA D O 1
ATOM 1652 N N . GLY E 1 11 ? 0.468 11.361 -46.014 1.00 124.01 176 GLY E N 1
ATOM 1653 C CA . GLY E 1 11 ? 1.538 10.914 -45.076 1.00 121.09 176 GLY E CA 1
ATOM 1654 C C . GLY E 1 11 ? 1.526 9.408 -44.888 1.00 119.37 176 GLY E C 1
ATOM 1655 O O . GLY E 1 11 ? 0.660 8.919 -44.124 1.00 119.66 176 GLY E O 1
ATOM 1656 N N . ASP E 1 12 ? 2.446 8.700 -45.558 1.00 117.44 177 ASP E N 1
ATOM 1657 C CA . ASP E 1 12 ? 2.615 7.225 -45.448 1.00 115.73 177 ASP E CA 1
ATOM 1658 C C . ASP E 1 12 ? 2.661 6.850 -43.964 1.00 114.04 177 ASP E C 1
ATOM 1659 O O . ASP E 1 12 ? 3.284 7.553 -43.162 1.00 114.12 177 ASP E O 1
ATOM 1664 N N . PRO E 1 13 ? 1.950 5.773 -43.555 1.00 113.55 178 PRO E N 1
ATOM 1665 C CA . PRO E 1 13 ? 1.663 5.546 -42.133 1.00 112.02 178 PRO E CA 1
ATOM 1666 C C . PRO E 1 13 ? 2.899 5.415 -41.225 1.00 109.40 178 PRO E C 1
ATOM 1667 O O . PRO E 1 13 ? 2.806 5.781 -40.077 1.00 109.14 178 PRO E O 1
ATOM 1671 N N . SER E 1 14 ? 3.997 4.849 -41.743 1.00 107.61 179 SER E N 1
ATOM 1672 C CA . SER E 1 14 ? 5.300 4.705 -41.043 1.00 105.54 179 SER E CA 1
ATOM 1673 C C . SER E 1 14 ? 5.797 6.095 -40.642 1.00 102.09 179 SER E C 1
ATOM 1674 O O . SER E 1 14 ? 6.335 6.214 -39.540 1.00 102.61 179 SER E O 1
ATOM 1677 N N . PHE E 1 15 ? 5.588 7.097 -41.502 1.00 99.63 180 PHE E N 1
ATOM 1678 C CA . PHE E 1 15 ? 6.166 8.457 -41.380 1.00 98.74 180 PHE E CA 1
ATOM 1679 C C . PHE E 1 15 ? 5.377 9.227 -40.316 1.00 96.01 180 PHE E C 1
ATOM 1680 O O . PHE E 1 15 ? 6.013 9.885 -39.461 1.00 95.39 180 PHE E O 1
ATOM 1688 N N . VAL E 1 16 ? 4.046 9.112 -40.327 1.00 94.96 181 VAL E N 1
ATOM 1689 C CA . VAL E 1 16 ? 3.162 9.717 -39.281 1.00 93.50 181 VAL E CA 1
ATOM 1690 C C . VAL E 1 16 ? 3.524 9.127 -37.906 1.00 90.89 181 VAL E C 1
ATOM 1691 O O . VAL E 1 16 ? 3.468 9.882 -36.891 1.00 89.46 181 VAL E O 1
ATOM 1695 N N . LEU E 1 17 ? 3.916 7.848 -37.858 1.00 87.50 182 LEU E N 1
ATOM 1696 C CA . LEU E 1 17 ? 4.282 7.132 -36.605 1.00 84.65 182 LEU E CA 1
ATOM 1697 C C . LEU E 1 17 ? 5.677 7.565 -36.156 1.00 82.37 182 LEU E C 1
ATOM 1698 O O . LEU E 1 17 ? 5.853 7.773 -34.955 1.00 82.53 182 LEU E O 1
ATOM 1703 N N . GLN E 1 18 ? 6.626 7.645 -37.090 1.00 81.27 183 GLN E N 1
ATOM 1704 C CA . GLN E 1 18 ? 8.020 8.111 -36.855 1.00 79.87 183 GLN E CA 1
ATOM 1705 C C . GLN E 1 18 ? 8.008 9.483 -36.175 1.00 78.90 183 GLN E C 1
ATOM 1706 O O . GLN E 1 18 ? 8.746 9.627 -35.193 1.00 78.72 183 GLN E O 1
ATOM 1712 N N . ILE E 1 19 ? 7.207 10.435 -36.663 1.00 78.03 184 ILE E N 1
ATOM 1713 C CA . ILE E 1 19 ? 7.152 11.835 -36.133 1.00 78.17 184 ILE E CA 1
ATOM 1714 C C . ILE E 1 19 ? 6.463 11.829 -34.760 1.00 78.18 184 ILE E C 1
ATOM 1715 O O . ILE E 1 19 ? 6.936 12.552 -33.846 1.00 80.82 184 ILE E O 1
ATOM 1720 N N . ALA E 1 20 ? 5.405 11.024 -34.609 1.00 77.59 185 ALA E N 1
ATOM 1721 C CA . ALA E 1 20 ? 4.683 10.794 -33.337 1.00 77.44 185 ALA E CA 1
ATOM 1722 C C . ALA E 1 20 ? 5.657 10.261 -32.274 1.00 78.84 185 ALA E C 1
ATOM 1723 O O . ALA E 1 20 ? 5.539 10.661 -31.106 1.00 78.06 185 ALA E O 1
ATOM 1725 N N . GLU E 1 21 ? 6.574 9.373 -32.669 1.00 81.05 186 GLU E N 1
ATOM 1726 C CA . GLU E 1 21 ? 7.591 8.745 -31.783 1.00 83.49 186 GLU E CA 1
ATOM 1727 C C . GLU E 1 21 ? 8.605 9.813 -31.358 1.00 84.59 186 GLU E C 1
ATOM 1728 O O . GLU E 1 21 ? 8.877 9.907 -30.162 1.00 83.41 186 GLU E O 1
ATOM 1734 N N . LYS E 1 22 ? 9.121 10.602 -32.303 1.00 86.57 187 LYS E N 1
ATOM 1735 C CA . LYS E 1 22 ? 10.138 11.668 -32.072 1.00 89.14 187 LYS E CA 1
ATOM 1736 C C . LYS E 1 22 ? 9.546 12.756 -31.174 1.00 89.05 187 LYS E C 1
ATOM 1737 O O . LYS E 1 22 ? 10.298 13.289 -30.328 1.00 90.27 187 LYS E O 1
ATOM 1743 N N . GLU E 1 23 ? 8.261 13.075 -31.352 1.00 89.55 188 GLU E N 1
ATOM 1744 C CA . GLU E 1 23 ? 7.555 14.107 -30.547 1.00 90.27 188 GLU E CA 1
ATOM 1745 C C . GLU E 1 23 ? 7.344 13.584 -29.118 1.00 88.41 188 GLU E C 1
ATOM 1746 O O . GLU E 1 23 ? 7.364 14.400 -28.184 1.00 87.98 188 GLU E O 1
ATOM 1752 N N . GLN E 1 24 ? 7.169 12.269 -28.950 1.00 88.21 189 GLN E N 1
ATOM 1753 C CA . GLN E 1 24 ? 6.921 11.620 -27.631 1.00 89.08 189 GLN E CA 1
ATOM 1754 C C . GLN E 1 24 ? 8.250 11.497 -26.871 1.00 87.87 189 GLN E C 1
ATOM 1755 O O . GLN E 1 24 ? 8.219 11.604 -25.646 1.00 88.42 189 GLN E O 1
ATOM 1761 N N . GLU E 1 25 ? 9.365 11.277 -27.577 1.00 86.60 190 GLU E N 1
ATOM 1762 C CA . GLU E 1 25 ? 10.740 11.251 -27.013 1.00 87.56 190 GLU E CA 1
ATOM 1763 C C . GLU E 1 25 ? 11.071 12.640 -26.455 1.00 87.28 190 GLU E C 1
ATOM 1764 O O . GLU E 1 25 ? 11.623 12.705 -25.324 1.00 85.67 190 GLU E O 1
ATOM 1770 N N . LEU E 1 26 ? 10.716 13.698 -27.198 1.00 88.28 191 LEU E N 1
ATOM 1771 C CA . LEU E 1 26 ? 10.979 15.123 -26.839 1.00 90.40 191 LEU E CA 1
ATOM 1772 C C . LEU E 1 26 ? 10.142 15.496 -25.602 1.00 91.36 191 LEU E C 1
ATOM 1773 O O . LEU E 1 26 ? 10.693 16.137 -24.668 1.00 93.00 191 LEU E O 1
ATOM 1778 N N . LEU E 1 27 ? 8.855 15.121 -25.606 1.00 93.51 192 LEU E N 1
ATOM 1779 C CA . LEU E 1 27 ? 7.896 15.409 -24.505 1.00 95.64 192 LEU E CA 1
ATOM 1780 C C . LEU E 1 27 ? 8.445 14.823 -23.202 1.00 92.85 192 LEU E C 1
ATOM 1781 O O . LEU E 1 27 ? 8.471 15.558 -22.214 1.00 94.15 192 LEU E O 1
ATOM 1786 N N . ALA E 1 28 ? 8.868 13.555 -23.223 1.00 91.16 193 ALA E N 1
ATOM 1787 C CA . ALA E 1 28 ? 9.440 12.809 -22.076 1.00 89.56 193 ALA E CA 1
ATOM 1788 C C . ALA E 1 28 ? 10.662 13.548 -21.525 1.00 87.91 193 ALA E C 1
ATOM 1789 O O . ALA E 1 28 ? 10.780 13.630 -20.292 1.00 87.30 193 ALA E O 1
ATOM 1791 N N . SER E 1 29 ? 11.533 14.056 -22.404 1.00 87.65 194 SER E N 1
ATOM 1792 C CA . SER E 1 29 ? 12.743 14.842 -22.047 1.00 87.05 194 SER E CA 1
ATOM 1793 C C . SER E 1 29 ? 12.317 16.167 -21.397 1.00 86.66 194 SER E C 1
ATOM 1794 O O . SER E 1 29 ? 12.830 16.491 -20.292 1.00 89.81 194 SER E O 1
ATOM 1797 N N . GLN E 1 30 ? 11.388 16.888 -22.042 1.00 86.04 195 GLN E N 1
ATOM 1798 C CA . GLN E 1 30 ? 10.912 18.226 -21.593 1.00 86.20 195 GLN E CA 1
ATOM 1799 C C . GLN E 1 30 ? 10.262 18.117 -20.205 1.00 85.98 195 GLN E C 1
ATOM 1800 O O . GLN E 1 30 ? 10.326 19.101 -19.435 1.00 85.95 195 GLN E O 1
ATOM 1806 N N . GLU E 1 31 ? 9.646 16.971 -19.899 1.00 85.55 196 GLU E N 1
ATOM 1807 C CA . GLU E 1 31 ? 9.035 16.709 -18.568 1.00 86.57 196 GLU E CA 1
ATOM 1808 C C . GLU E 1 31 ? 10.137 16.314 -17.589 1.00 85.57 196 GLU E C 1
ATOM 1809 O O . GLU E 1 31 ? 10.042 16.760 -16.448 1.00 83.29 196 GLU E O 1
ATOM 1811 N N . THR E 1 32 ? 11.141 15.529 -18.008 1.00 85.32 197 THR E N 1
ATOM 1812 C CA . THR E 1 32 ? 12.333 15.200 -17.177 1.00 84.67 197 THR E CA 1
ATOM 1813 C C . THR E 1 32 ? 12.988 16.511 -16.740 1.00 84.70 197 THR E C 1
ATOM 1814 O O . THR E 1 32 ? 13.298 16.622 -15.545 1.00 85.27 197 THR E O 1
ATOM 1818 N N . VAL E 1 33 ? 13.151 17.466 -17.659 1.00 85.56 198 VAL E N 1
ATOM 1819 C CA . VAL E 1 33 ? 13.693 18.823 -17.349 1.00 87.04 198 VAL E CA 1
ATOM 1820 C C . VAL E 1 33 ? 12.829 19.467 -16.250 1.00 88.53 198 VAL E C 1
ATOM 1821 O O . VAL E 1 33 ? 13.406 19.950 -15.236 1.00 92.92 198 VAL E O 1
ATOM 1825 N N . GLN E 1 34 ? 11.503 19.456 -16.444 1.00 90.51 199 GLN E N 1
ATOM 1826 C CA . GLN E 1 34 ? 10.521 20.146 -15.562 1.00 92.91 199 GLN E CA 1
ATOM 1827 C C . GLN E 1 34 ? 10.620 19.602 -14.130 1.00 90.61 199 GLN E C 1
ATOM 1828 O O . GLN E 1 34 ? 10.476 20.408 -13.184 1.00 88.76 199 GLN E O 1
ATOM 1834 N N . VAL E 1 35 ? 10.844 18.291 -13.972 1.00 89.13 200 VAL E N 1
ATOM 1835 C CA . VAL E 1 35 ? 10.848 17.599 -12.644 1.00 90.75 200 VAL E CA 1
ATOM 1836 C C . VAL E 1 35 ? 12.177 17.884 -11.953 1.00 89.16 200 VAL E C 1
ATOM 1837 O O . VAL E 1 35 ? 12.149 18.094 -10.726 1.00 91.43 200 VAL E O 1
ATOM 1841 N N . LEU E 1 36 ? 13.285 17.858 -12.697 1.00 86.06 201 LEU E N 1
ATOM 1842 C CA . LEU E 1 36 ? 14.633 18.184 -12.162 1.00 84.23 201 LEU E CA 1
ATOM 1843 C C . LEU E 1 36 ? 14.615 19.628 -11.651 1.00 82.56 201 LEU E C 1
ATOM 1844 O O . LEU E 1 36 ? 15.196 19.859 -10.571 1.00 81.91 201 LEU E O 1
ATOM 1849 N N . GLN E 1 37 ? 13.937 20.540 -12.357 1.00 82.77 202 GLN E N 1
ATOM 1850 C CA . GLN E 1 37 ? 13.834 21.976 -11.971 1.00 83.91 202 GLN E CA 1
ATOM 1851 C C . GLN E 1 37 ? 13.123 22.106 -10.613 1.00 84.49 202 GLN E C 1
ATOM 1852 O O . GLN E 1 37 ? 13.524 22.994 -9.794 1.00 86.09 202 GLN E O 1
ATOM 1858 N N . MET E 1 38 ? 12.115 21.264 -10.374 1.00 85.64 203 MET E N 1
ATOM 1859 C CA . MET E 1 38 ? 11.333 21.247 -9.107 1.00 86.60 203 MET E CA 1
ATOM 1860 C C . MET E 1 38 ? 12.131 20.558 -7.995 1.00 81.01 203 MET E C 1
ATOM 1861 O O . MET E 1 38 ? 12.025 20.999 -6.839 1.00 79.30 203 MET E O 1
ATOM 1866 N N . LYS E 1 39 ? 12.898 19.521 -8.331 1.00 77.49 204 LYS E N 1
ATOM 1867 C CA . LYS E 1 39 ? 13.804 18.801 -7.382 1.00 77.11 204 LYS E CA 1
ATOM 1868 C C . LYS E 1 39 ? 14.874 19.771 -6.868 1.00 75.53 204 LYS E C 1
ATOM 1869 O O . LYS E 1 39 ? 15.065 19.821 -5.646 1.00 75.40 204 LYS E O 1
ATOM 1875 N N . VAL E 1 40 ? 15.525 20.526 -7.754 1.00 74.44 205 VAL E N 1
ATOM 1876 C CA . VAL E 1 40 ? 16.528 21.575 -7.386 1.00 74.93 205 VAL E CA 1
ATOM 1877 C C . VAL E 1 40 ? 15.871 22.577 -6.426 1.00 77.76 205 VAL E C 1
ATOM 1878 O O . VAL E 1 40 ? 16.497 22.895 -5.396 1.00 79.03 205 VAL E O 1
ATOM 1882 N N . LYS E 1 41 ? 14.650 23.031 -6.728 1.00 80.58 206 LYS E N 1
ATOM 1883 C CA . LYS E 1 41 ? 13.910 24.011 -5.886 1.00 82.33 206 LYS E CA 1
ATOM 1884 C C . LYS E 1 41 ? 13.680 23.425 -4.482 1.00 82.61 206 LYS E C 1
ATOM 1885 O O . LYS E 1 41 ? 13.826 24.172 -3.482 1.00 84.89 206 LYS E O 1
ATOM 1891 N N . ARG E 1 42 ? 13.347 22.137 -4.398 1.00 81.77 207 ARG E N 1
ATOM 1892 C CA . ARG E 1 42 ? 13.099 21.457 -3.100 1.00 84.11 207 ARG E CA 1
ATOM 1893 C C . ARG E 1 42 ? 14.426 21.300 -2.349 1.00 80.32 207 ARG E C 1
ATOM 1894 O O . ARG E 1 42 ? 14.454 21.545 -1.141 1.00 82.63 207 ARG E O 1
ATOM 1902 N N . LEU E 1 43 ? 15.490 20.894 -3.038 1.00 77.67 208 LEU E N 1
ATOM 1903 C CA . LEU E 1 43 ? 16.860 20.769 -2.459 1.00 75.06 208 LEU E CA 1
ATOM 1904 C C . LEU E 1 43 ? 17.283 22.130 -1.894 1.00 73.68 208 LEU E C 1
ATOM 1905 O O . LEU E 1 43 ? 17.826 22.148 -0.776 1.00 71.71 208 LEU E O 1
ATOM 1910 N N . GLU E 1 44 ? 17.007 23.226 -2.606 1.00 72.77 209 GLU E N 1
ATOM 1911 C CA . GLU E 1 44 ? 17.346 24.609 -2.160 1.00 74.43 209 GLU E CA 1
ATOM 1912 C C . GLU E 1 44 ? 16.581 24.962 -0.871 1.00 74.07 209 GLU E C 1
ATOM 1913 O O . GLU E 1 44 ? 17.157 25.628 -0.011 1.00 74.50 209 GLU E O 1
ATOM 1919 N N . HIS E 1 45 ? 15.327 24.539 -0.735 1.00 73.72 210 HIS E N 1
ATOM 1920 C CA . HIS E 1 45 ? 14.508 24.752 0.488 1.00 74.37 210 HIS E CA 1
ATOM 1921 C C . HIS E 1 45 ? 15.118 23.968 1.659 1.00 72.39 210 HIS E C 1
ATOM 1922 O O . HIS E 1 45 ? 15.246 24.543 2.753 1.00 71.56 210 HIS E O 1
ATOM 1929 N N . LEU E 1 46 ? 15.466 22.699 1.436 1.00 71.02 211 LEU E N 1
ATOM 1930 C CA . LEU E 1 46 ? 16.192 21.843 2.414 1.00 70.80 211 LEU E CA 1
ATOM 1931 C C . LEU E 1 46 ? 17.419 22.602 2.934 1.00 68.54 211 LEU E C 1
ATOM 1932 O O . LEU E 1 46 ? 17.596 22.690 4.166 1.00 68.19 211 LEU E O 1
ATOM 1937 N N . LEU E 1 47 ? 18.257 23.097 2.023 1.00 66.43 212 LEU E N 1
ATOM 1938 C CA . LEU E 1 47 ? 19.523 23.802 2.361 1.00 67.07 212 LEU E CA 1
ATOM 1939 C C . LEU E 1 47 ? 19.210 24.979 3.285 1.00 65.75 212 LEU E C 1
ATOM 1940 O O . LEU E 1 47 ? 19.905 25.115 4.300 1.00 65.30 212 LEU E O 1
ATOM 1945 N N . GLN E 1 48 ? 18.197 25.780 2.950 1.00 65.71 213 GLN E N 1
ATOM 1946 C CA . GLN E 1 48 ? 17.734 26.933 3.774 1.00 67.90 213 GLN E CA 1
ATOM 1947 C C . GLN E 1 48 ? 17.368 26.414 5.171 1.00 67.25 213 GLN E C 1
ATOM 1948 O O . GLN E 1 48 ? 17.800 27.036 6.162 1.00 68.97 213 GLN E O 1
ATOM 1954 N N . LEU E 1 49 ? 16.620 25.305 5.248 1.00 66.48 214 LEU E N 1
ATOM 1955 C CA . LEU E 1 49 ? 16.229 24.671 6.530 1.00 68.09 214 LEU E CA 1
ATOM 1956 C C . LEU E 1 49 ? 17.491 24.269 7.304 1.00 67.21 214 LEU E C 1
ATOM 1957 O O . LEU E 1 49 ? 17.543 24.519 8.532 1.00 69.20 214 LEU E O 1
ATOM 1962 N N . LYS E 1 50 ? 18.488 23.696 6.621 1.00 65.74 215 LYS E N 1
ATOM 1963 C CA . LYS E 1 50 ? 19.757 23.246 7.258 1.00 63.10 215 LYS E CA 1
ATOM 1964 C C . LYS E 1 50 ? 20.546 24.465 7.748 1.00 61.10 215 LYS E C 1
ATOM 1965 O O . LYS E 1 50 ? 21.142 24.381 8.827 1.00 62.36 215 LYS E O 1
ATOM 1971 N N . ASN E 1 51 ? 20.540 25.562 6.998 1.00 60.76 216 ASN E N 1
ATOM 1972 C CA . ASN E 1 51 ? 21.248 26.811 7.386 1.00 62.74 216 ASN E CA 1
ATOM 1973 C C . ASN E 1 51 ? 20.633 27.382 8.665 1.00 63.99 216 ASN E C 1
ATOM 1974 O O . ASN E 1 51 ? 21.397 27.898 9.502 1.00 65.51 216 ASN E O 1
ATOM 1979 N N . VAL E 1 52 ? 19.318 27.280 8.836 1.00 64.98 217 VAL E N 1
ATOM 1980 C CA . VAL E 1 52 ? 18.616 27.783 10.058 1.00 66.57 217 VAL E CA 1
ATOM 1981 C C . VAL E 1 52 ? 18.985 26.898 11.250 1.00 66.94 217 VAL E C 1
ATOM 1982 O O . VAL E 1 52 ? 19.291 27.459 12.318 1.00 67.23 217 VAL E O 1
ATOM 1986 N N . ARG E 1 53 ? 18.977 25.576 11.077 1.00 68.42 218 ARG E N 1
ATOM 1987 C CA . ARG E 1 53 ? 19.412 24.607 12.124 1.00 70.40 218 ARG E CA 1
ATOM 1988 C C . ARG E 1 53 ? 20.853 24.928 12.550 1.00 70.23 218 ARG E C 1
ATOM 1989 O O . ARG E 1 53 ? 21.124 24.927 13.758 1.00 72.94 218 ARG E O 1
ATOM 1997 N N . ILE E 1 54 ? 21.737 25.227 11.601 1.00 71.39 219 ILE E N 1
ATOM 1998 C CA . ILE E 1 54 ? 23.173 25.571 11.856 1.00 72.98 219 ILE E CA 1
ATOM 1999 C C . ILE E 1 54 ? 23.241 26.858 12.687 1.00 74.97 219 ILE E C 1
ATOM 2000 O O . ILE E 1 54 ? 24.025 26.887 13.652 1.00 76.08 219 ILE E O 1
ATOM 2005 N N . ASP E 1 55 ? 22.447 27.869 12.335 1.00 78.32 220 ASP E N 1
ATOM 2006 C CA . ASP E 1 55 ? 22.411 29.191 13.020 1.00 82.96 220 ASP E CA 1
ATOM 2007 C C . ASP E 1 55 ? 21.817 29.031 14.422 1.00 83.67 220 ASP E C 1
ATOM 2008 O O . ASP E 1 55 ? 22.336 29.679 15.347 1.00 86.49 220 ASP E O 1
ATOM 2013 N N . ASP E 1 56 ? 20.773 28.209 14.565 1.00 84.14 221 ASP E N 1
ATOM 2014 C CA . ASP E 1 56 ? 20.189 27.823 15.878 1.00 85.79 22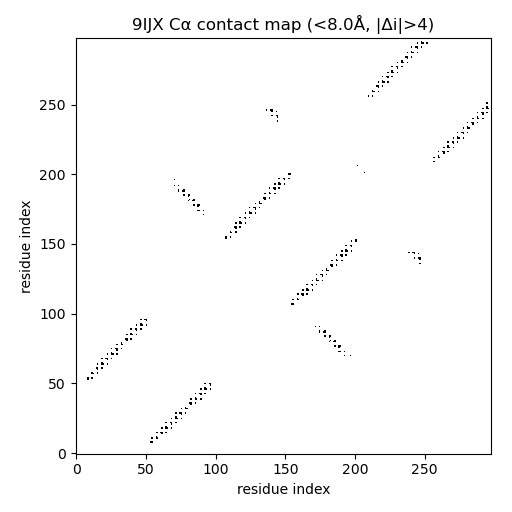1 ASP E CA 1
ATOM 2015 C C . ASP E 1 56 ? 21.303 27.222 16.747 1.00 84.96 221 ASP E C 1
ATOM 2016 O O . ASP E 1 56 ? 21.651 27.851 17.779 1.00 85.52 221 ASP E O 1
ATOM 2021 N N . LEU E 1 57 ? 21.849 26.068 16.330 1.00 83.29 222 LEU E N 1
ATOM 2022 C CA . LEU E 1 57 ? 22.881 25.301 17.083 1.00 83.08 222 LEU E CA 1
ATOM 2023 C C . LEU E 1 57 ? 24.059 26.227 17.421 1.00 81.20 222 LEU E C 1
ATOM 2024 O O . LEU E 1 57 ? 24.545 26.163 18.559 1.00 80.48 222 LEU E O 1
ATOM 2029 N N . SER E 1 58 ? 24.490 27.057 16.463 1.00 81.48 223 SER E N 1
ATOM 2030 C CA . SER E 1 58 ? 25.646 27.985 16.588 1.00 81.89 223 SER E CA 1
ATOM 2031 C C . SER E 1 58 ? 25.373 29.028 17.681 1.00 83.42 223 SER E C 1
ATOM 2032 O O . SER E 1 58 ? 26.249 29.210 18.546 1.00 83.41 223 SER E O 1
ATOM 2035 N N . ARG E 1 59 ? 24.199 29.675 17.653 1.00 84.87 224 ARG E N 1
ATOM 2036 C CA . ARG E 1 59 ? 23.753 30.659 18.681 1.00 85.60 224 ARG E CA 1
ATOM 2037 C C . ARG E 1 59 ? 23.783 29.991 20.060 1.00 86.29 224 ARG E C 1
ATOM 2038 O O . ARG E 1 59 ? 24.341 30.594 20.996 1.00 86.95 224 ARG E O 1
ATOM 2046 N N . ARG E 1 60 ? 23.210 28.790 20.172 1.00 88.41 225 ARG E N 1
ATOM 2047 C CA . ARG E 1 60 ? 23.101 28.037 21.450 1.00 91.56 225 ARG E CA 1
ATOM 2048 C C . ARG E 1 60 ? 24.488 27.587 21.930 1.00 94.86 225 ARG E C 1
ATOM 2049 O O . ARG E 1 60 ? 24.613 27.237 23.111 1.00 95.49 225 ARG E O 1
ATOM 2057 N N . LEU E 1 61 ? 25.484 27.563 21.039 1.00 98.57 226 LEU E N 1
ATOM 2058 C CA . LEU E 1 61 ? 26.898 27.238 21.376 1.00 103.08 226 LEU E CA 1
ATOM 2059 C C . LEU E 1 61 ? 27.582 28.472 21.979 1.00 104.14 226 LEU E C 1
ATOM 2060 O O . LEU E 1 61 ? 28.364 28.297 22.935 1.00 106.49 226 LEU E O 1
ATOM 2065 N N . GLN E 1 62 ? 27.323 29.656 21.411 1.00 104.15 227 GLN E N 1
ATOM 2066 C CA . GLN E 1 62 ? 27.845 30.964 21.899 1.00 106.19 227 GLN E CA 1
ATOM 2067 C C . GLN E 1 62 ? 27.369 31.194 23.340 1.00 106.30 227 GLN E C 1
ATOM 2068 O O . GLN E 1 62 ? 28.076 31.913 24.080 1.00 108.03 227 GLN E O 1
ATOM 2074 N N . GLN E 1 63 ? 26.242 30.582 23.736 1.00 106.04 228 GLN E N 1
ATOM 2075 C CA . GLN E 1 63 ? 25.819 30.445 25.161 1.00 106.58 228 GLN E CA 1
ATOM 2076 C C . GLN E 1 63 ? 26.664 29.352 25.842 1.00 106.75 228 GLN E C 1
ATOM 2077 O O . GLN E 1 63 ? 26.091 28.311 26.258 1.00 104.27 228 GLN E O 1
ATOM 2083 N N . ALA E 1 64 ? 27.984 29.579 25.926 1.00 108.28 229 ALA E N 1
ATOM 2084 C CA . ALA E 1 64 ? 28.986 28.725 26.611 1.00 108.85 229 ALA E CA 1
ATOM 2085 C C . ALA E 1 64 ? 29.677 29.551 27.702 1.00 109.21 229 ALA E C 1
ATOM 2086 O O . ALA E 1 64 ? 29.548 30.781 27.730 1.00 108.39 229 ALA E O 1
ATOM 2088 N N . GLN F 1 18 ? 12.723 17.619 -41.008 1.00 108.83 183 GLN F N 1
ATOM 2089 C CA . GLN F 1 18 ? 11.622 17.508 -39.983 1.00 109.40 183 GLN F CA 1
ATOM 2090 C C . GLN F 1 18 ? 12.102 16.673 -38.790 1.00 110.00 183 GLN F C 1
ATOM 2091 O O . GLN F 1 18 ? 12.009 17.166 -37.639 1.00 108.61 183 GLN F O 1
ATOM 2097 N N . ILE F 1 19 ? 12.689 15.498 -39.057 1.00 111.36 184 ILE F N 1
ATOM 2098 C CA . ILE F 1 19 ? 13.275 14.587 -38.027 1.00 112.71 184 ILE F CA 1
ATOM 2099 C C . ILE F 1 19 ? 14.557 15.227 -37.477 1.00 113.22 184 ILE F C 1
ATOM 2100 O O . ILE F 1 19 ? 14.772 15.147 -36.260 1.00 111.60 184 ILE F O 1
ATOM 2105 N N . ALA F 1 20 ? 15.364 15.854 -38.338 1.00 116.25 185 ALA F N 1
ATOM 2106 C CA . ALA F 1 20 ? 16.572 16.634 -37.982 1.00 117.67 185 ALA F CA 1
ATOM 2107 C C . ALA F 1 20 ? 16.214 17.743 -36.984 1.00 118.44 185 ALA F C 1
ATOM 2108 O O . ALA F 1 20 ? 17.009 17.973 -36.052 1.00 119.56 185 ALA F O 1
ATOM 2110 N N . GLU F 1 21 ? 15.070 18.407 -37.178 1.00 118.28 186 GLU F N 1
ATOM 2111 C CA . GLU F 1 21 ? 14.579 19.516 -36.317 1.00 118.55 186 GLU F CA 1
ATOM 2112 C C . GLU F 1 21 ? 14.188 18.945 -34.946 1.00 118.69 186 GLU F C 1
ATOM 2113 O O . GLU F 1 21 ? 14.646 19.501 -33.910 1.00 116.72 186 GLU F O 1
ATOM 2119 N N . LYS F 1 22 ? 13.399 17.862 -34.945 1.00 121.05 187 LYS F N 1
ATOM 2120 C CA . LYS F 1 22 ? 12.893 17.185 -33.721 1.00 122.61 187 LYS F CA 1
ATOM 2121 C C . LYS F 1 22 ? 14.067 16.628 -32.909 1.00 121.47 187 LYS F C 1
ATOM 2122 O O . LYS F 1 22 ? 13.997 16.669 -31.684 1.00 119.72 187 LYS F O 1
ATOM 2128 N N . GLU F 1 23 ? 15.088 16.102 -33.582 1.00 122.11 188 GLU F N 1
ATOM 2129 C CA . GLU F 1 23 ? 16.292 15.505 -32.941 1.00 123.75 188 GLU F CA 1
ATOM 2130 C C . GLU F 1 23 ? 17.147 16.622 -32.338 1.00 122.48 188 GLU F C 1
ATOM 2131 O O . GLU F 1 23 ? 17.797 16.357 -31.321 1.00 119.19 188 GLU F O 1
ATOM 2137 N N . GLN F 1 24 ? 17.134 17.825 -32.921 1.00 122.62 189 GLN F N 1
ATOM 2138 C CA . GLN F 1 24 ? 17.938 18.984 -32.441 1.00 123.08 189 GLN F CA 1
ATOM 2139 C C . GLN F 1 24 ? 17.248 19.610 -31.217 1.00 118.58 189 GLN F C 1
ATOM 2140 O O . GLN F 1 24 ? 17.979 20.076 -30.282 1.00 118.49 189 GLN F O 1
ATOM 2146 N N . GLU F 1 25 ? 15.908 19.605 -31.201 1.00 114.13 190 GLU F N 1
ATOM 2147 C CA . GLU F 1 25 ? 15.087 20.055 -30.045 1.00 111.45 190 GLU F CA 1
ATOM 2148 C C . GLU F 1 25 ? 15.355 19.130 -28.848 1.00 108.23 190 GLU F C 1
ATOM 2149 O O . GLU F 1 25 ? 15.510 19.639 -27.722 1.00 108.45 190 GLU F O 1
ATOM 2155 N N . LEU F 1 26 ? 15.416 17.817 -29.098 1.00 104.72 191 LEU F N 1
ATOM 2156 C CA . LEU F 1 26 ? 15.646 16.752 -28.078 1.00 101.93 191 LEU F CA 1
ATOM 2157 C C . LEU F 1 26 ? 17.067 16.869 -27.524 1.00 99.79 191 LEU F C 1
ATOM 2158 O O . LEU F 1 26 ? 17.214 16.735 -26.317 1.00 99.64 191 LEU F O 1
ATOM 2163 N N . LEU F 1 27 ? 18.071 17.081 -28.374 1.00 97.52 192 LEU F N 1
ATOM 2164 C CA . LEU F 1 27 ? 19.500 17.215 -27.976 1.00 95.82 192 LEU F CA 1
ATOM 2165 C C . LEU F 1 27 ? 19.631 18.367 -26.973 1.00 92.37 192 LEU F C 1
ATOM 2166 O O . LEU F 1 27 ? 20.255 18.149 -25.918 1.00 91.25 192 LEU F O 1
ATOM 2171 N N . ALA F 1 28 ? 19.048 19.528 -27.293 1.00 89.80 193 ALA F N 1
ATOM 2172 C CA . ALA F 1 28 ? 19.040 20.744 -26.447 1.00 89.14 193 ALA F CA 1
ATOM 2173 C C . ALA F 1 28 ? 18.428 20.431 -25.066 1.00 88.42 193 ALA F C 1
ATOM 2174 O O . ALA F 1 28 ? 18.988 20.888 -24.028 1.00 87.01 193 ALA F O 1
ATOM 2176 N N . SER F 1 29 ? 17.320 19.679 -25.058 1.00 88.40 194 SER F N 1
ATOM 2177 C CA . SER F 1 29 ? 16.612 19.221 -23.836 1.00 88.83 194 SER F CA 1
ATOM 2178 C C . SER F 1 29 ? 17.513 18.261 -23.052 1.00 87.85 194 SER F C 1
ATOM 2179 O O . SER F 1 29 ? 17.683 18.470 -21.853 1.00 91.31 194 SER F O 1
ATOM 2182 N N . GLN F 1 30 ? 18.085 17.258 -23.719 1.00 85.55 195 GLN F N 1
ATOM 2183 C CA . GLN F 1 30 ? 18.935 16.202 -23.102 1.00 86.68 195 GLN F CA 1
ATOM 2184 C C . GLN F 1 30 ? 20.178 16.831 -22.468 1.00 87.44 195 GLN F C 1
ATOM 2185 O O . GLN F 1 30 ? 20.664 16.250 -21.495 1.00 86.58 195 GLN F O 1
ATOM 2191 N N . GLU F 1 31 ? 20.672 17.959 -22.990 1.00 87.50 196 GLU F N 1
ATOM 2192 C CA . GLU F 1 31 ? 21.810 18.692 -22.375 1.00 88.07 196 GLU F CA 1
ATOM 2193 C C . GLU F 1 31 ? 21.294 19.522 -21.192 1.00 86.12 196 GLU F C 1
ATOM 2194 O O . GLU F 1 31 ? 22.003 19.547 -20.134 1.00 86.12 196 GLU F O 1
ATOM 2200 N N . THR F 1 32 ? 20.111 20.142 -21.321 1.00 82.72 197 THR F N 1
ATOM 2201 C CA . THR F 1 32 ? 19.453 20.857 -20.193 1.00 82.17 197 THR F CA 1
ATOM 2202 C C . THR F 1 32 ? 19.276 19.877 -19.022 1.00 82.48 197 THR F C 1
ATOM 2203 O O . THR F 1 32 ? 19.585 20.241 -17.867 1.00 84.95 197 THR F O 1
ATOM 2207 N N . VAL F 1 33 ? 18.810 18.658 -19.312 1.00 81.78 198 VAL F N 1
ATOM 2208 C CA . VAL F 1 33 ? 18.651 17.552 -18.322 1.00 82.36 198 VAL F CA 1
ATOM 2209 C C . VAL F 1 33 ? 20.004 17.296 -17.664 1.00 84.17 198 VAL F C 1
ATOM 2210 O O . VAL F 1 33 ? 20.028 17.225 -16.442 1.00 86.35 198 VAL F O 1
ATOM 2214 N N . GLN F 1 34 ? 21.075 17.161 -18.450 1.00 87.02 199 GLN F N 1
ATOM 2215 C CA . GLN F 1 34 ? 22.441 16.783 -17.979 1.00 88.94 199 GLN F CA 1
ATOM 2216 C C . GLN F 1 34 ? 22.942 17.809 -16.961 1.00 89.28 199 GLN F C 1
ATOM 2217 O O . GLN F 1 34 ? 23.595 17.365 -15.996 1.00 88.15 199 GLN F O 1
ATOM 2223 N N . VAL F 1 35 ? 22.649 19.107 -17.157 1.00 89.23 200 VAL F N 1
ATOM 2224 C CA . VAL F 1 35 ? 23.168 20.193 -16.271 1.00 90.15 200 VAL F CA 1
ATOM 2225 C C . VAL F 1 35 ? 22.350 20.224 -14.972 1.00 87.91 200 VAL F C 1
ATOM 2226 O O . VAL F 1 35 ? 22.953 20.431 -13.883 1.00 89.41 200 VAL F O 1
ATOM 2230 N N . LEU F 1 36 ? 21.030 20.049 -15.084 1.00 84.22 201 LEU F N 1
ATOM 2231 C CA . LEU F 1 36 ? 20.112 19.979 -13.917 1.00 79.98 201 LEU F CA 1
ATOM 2232 C C . LEU F 1 36 ? 20.531 18.786 -13.040 1.00 77.35 201 LEU F C 1
ATOM 2233 O O . LEU F 1 36 ? 20.533 18.928 -11.806 1.00 79.34 201 LEU F O 1
ATOM 2238 N N . GLN F 1 37 ? 20.910 17.663 -13.662 1.00 74.07 202 GLN F N 1
ATOM 2239 C CA . GLN F 1 37 ? 21.331 16.421 -12.955 1.00 75.16 202 GLN F CA 1
ATOM 2240 C C . GLN F 1 37 ? 22.602 16.687 -12.150 1.00 73.85 202 GLN F C 1
ATOM 2241 O O . GLN F 1 37 ? 22.734 16.091 -11.076 1.00 71.31 202 GLN F O 1
ATOM 2247 N N . MET F 1 38 ? 23.507 17.527 -12.665 1.00 74.19 203 MET F N 1
ATOM 2248 C CA . MET F 1 38 ? 24.776 17.905 -11.984 1.00 73.00 203 MET F CA 1
ATOM 2249 C C . MET F 1 38 ? 24.485 18.926 -10.880 1.00 70.22 203 MET F C 1
ATOM 2250 O O . MET F 1 38 ? 25.156 18.844 -9.841 1.00 69.57 203 MET F O 1
ATOM 2255 N N . LYS F 1 39 ? 23.526 19.836 -11.085 1.00 67.90 204 LYS F N 1
ATOM 2256 C CA . LYS F 1 39 ? 23.085 20.815 -10.053 1.00 67.02 204 LYS F CA 1
ATOM 2257 C C . LYS F 1 39 ? 22.495 20.064 -8.843 1.00 66.33 204 LYS F C 1
ATOM 2258 O O . LYS F 1 39 ? 22.885 20.369 -7.696 1.00 63.46 204 LYS F O 1
ATOM 2264 N N . VAL F 1 40 ? 21.593 19.107 -9.087 1.00 66.74 205 VAL F N 1
ATOM 2265 C CA . VAL F 1 40 ? 21.003 18.222 -8.034 1.00 66.70 205 VAL F CA 1
ATOM 2266 C C . VAL F 1 40 ? 22.138 17.525 -7.269 1.00 66.36 205 VAL F C 1
ATOM 2267 O O . VAL F 1 40 ? 22.096 17.525 -6.011 1.00 68.89 205 VAL F O 1
ATOM 2271 N N . LYS F 1 41 ? 23.129 16.975 -7.987 1.00 65.44 206 LYS F N 1
ATOM 2272 C CA . LYS F 1 41 ? 24.280 16.247 -7.378 1.00 65.26 206 LYS F CA 1
ATOM 2273 C C . LYS F 1 41 ? 25.058 17.199 -6.463 1.00 64.14 206 LYS F C 1
ATOM 2274 O O . LYS F 1 41 ? 25.472 16.754 -5.368 1.00 63.93 206 LYS F O 1
ATOM 2280 N N . ARG F 1 42 ? 25.247 18.456 -6.879 1.00 62.22 207 ARG F N 1
ATOM 2281 C CA . ARG F 1 42 ? 26.002 19.462 -6.094 1.00 63.16 207 ARG F CA 1
ATOM 2282 C C . ARG F 1 42 ? 25.174 19.830 -4.857 1.00 61.43 207 ARG F C 1
ATOM 2283 O O . ARG F 1 42 ? 25.764 19.901 -3.765 1.00 61.51 207 ARG F O 1
ATOM 2291 N N . LEU F 1 43 ? 23.864 20.062 -5.022 1.00 60.33 208 LEU F N 1
ATOM 2292 C CA . LEU F 1 43 ? 22.948 20.371 -3.898 1.00 60.16 208 LEU F CA 1
ATOM 2293 C C . LEU F 1 43 ? 23.000 19.225 -2.874 1.00 59.77 208 LEU F C 1
ATOM 2294 O O . LEU F 1 43 ? 23.069 19.535 -1.661 1.00 58.45 208 LEU F O 1
ATOM 2299 N N . GLU F 1 44 ? 23.007 17.968 -3.334 1.00 61.30 209 GLU F N 1
ATOM 2300 C CA . GLU F 1 44 ? 23.069 16.768 -2.449 1.00 64.71 209 GLU F CA 1
ATOM 2301 C C . GLU F 1 44 ? 24.382 16.754 -1.646 1.00 65.38 209 GLU F C 1
ATOM 2302 O O . GLU F 1 44 ? 24.354 16.381 -0.452 1.00 69.87 209 GLU F O 1
ATOM 2308 N N . HIS F 1 45 ? 25.499 17.151 -2.257 1.00 67.27 210 HIS F N 1
ATOM 2309 C CA . HIS F 1 45 ? 26.826 17.233 -1.580 1.00 65.86 210 HIS F CA 1
ATOM 2310 C C . HIS F 1 45 ? 26.782 18.324 -0.509 1.00 64.11 210 HIS F C 1
ATOM 2311 O O . HIS F 1 45 ? 27.254 18.064 0.610 1.00 64.52 210 HIS F O 1
ATOM 2318 N N . LEU F 1 46 ? 26.249 19.499 -0.848 1.00 61.39 211 LEU F N 1
ATOM 2319 C CA . LEU F 1 46 ? 26.016 20.625 0.104 1.00 61.95 211 LEU F CA 1
ATOM 2320 C C . LEU F 1 46 ? 25.273 20.100 1.326 1.00 62.10 211 LEU F C 1
ATOM 2321 O O . LEU F 1 46 ? 25.735 20.365 2.445 1.00 63.54 211 LEU F O 1
ATOM 2326 N N . LEU F 1 47 ? 24.156 19.402 1.121 1.00 62.40 212 LEU F N 1
ATOM 2327 C CA . LEU F 1 47 ? 23.294 18.891 2.222 1.00 61.98 212 LEU F CA 1
ATOM 2328 C C . LEU F 1 47 ? 24.130 18.010 3.147 1.00 63.40 212 LEU F C 1
ATOM 2329 O O . LEU F 1 47 ? 24.047 18.204 4.382 1.00 65.73 212 LEU F O 1
ATOM 2334 N N . GLN F 1 48 ? 24.921 17.101 2.576 1.00 67.76 213 GLN F N 1
ATOM 2335 C CA . GLN F 1 48 ? 25.838 16.209 3.343 1.00 70.92 213 GLN F CA 1
ATOM 2336 C C . GLN F 1 48 ? 26.804 17.078 4.163 1.00 70.72 213 GLN F C 1
ATOM 2337 O O . GLN F 1 48 ? 26.987 16.796 5.372 1.00 70.55 213 GLN F O 1
ATOM 2343 N N . LEU F 1 49 ? 27.382 18.116 3.547 1.00 72.36 214 LEU F N 1
ATOM 2344 C CA . LEU F 1 49 ? 28.301 19.077 4.221 1.00 73.65 214 LEU F CA 1
ATOM 2345 C C . LEU F 1 49 ? 27.550 19.747 5.381 1.00 74.85 214 LEU F C 1
ATOM 2346 O O . LEU F 1 49 ? 28.148 19.872 6.479 1.00 79.58 214 LEU F O 1
ATOM 2351 N N . LYS F 1 50 ? 26.286 20.149 5.171 1.00 70.90 215 LYS F N 1
ATOM 2352 C CA . LYS F 1 50 ? 25.469 20.832 6.207 1.00 68.18 215 LYS F CA 1
ATOM 2353 C C . LYS F 1 50 ? 25.167 19.858 7.346 1.00 67.33 215 LYS F C 1
ATOM 2354 O O . LYS F 1 50 ? 25.184 20.303 8.500 1.00 66.60 215 LYS F O 1
ATOM 2360 N N . ASN F 1 51 ? 24.906 18.587 7.037 1.00 68.67 216 ASN F N 1
ATOM 2361 C CA . ASN F 1 51 ? 24.624 17.554 8.065 1.00 72.10 216 ASN F CA 1
ATOM 2362 C C . ASN F 1 51 ? 25.845 17.371 8.976 1.00 74.73 216 ASN F C 1
ATOM 2363 O O . ASN F 1 51 ? 25.633 17.197 10.209 1.00 76.63 216 ASN F O 1
ATOM 2368 N N . VAL F 1 52 ? 27.059 17.433 8.415 1.00 77.38 217 VAL F N 1
ATOM 2369 C CA . VAL F 1 52 ? 28.327 17.290 9.192 1.00 79.19 217 VAL F CA 1
ATOM 2370 C C . VAL F 1 52 ? 28.485 18.504 10.121 1.00 78.81 217 VAL F C 1
ATOM 2371 O O . VAL F 1 52 ? 28.793 18.287 11.318 1.00 82.03 217 VAL F O 1
ATOM 2375 N N . ARG F 1 53 ? 28.283 19.720 9.594 1.00 78.91 218 ARG F N 1
ATOM 2376 C CA . ARG F 1 53 ? 28.347 20.982 10.377 1.00 80.28 218 ARG F CA 1
ATOM 2377 C C . ARG F 1 53 ? 27.360 20.895 11.548 1.00 81.53 218 ARG F C 1
ATOM 2378 O O . ARG F 1 53 ? 27.746 21.273 12.669 1.00 84.55 218 ARG F O 1
ATOM 2386 N N . ILE F 1 54 ? 26.145 20.395 11.300 1.00 83.48 219 ILE F N 1
ATOM 2387 C CA . ILE F 1 54 ? 25.064 20.272 12.327 1.00 85.70 219 ILE F CA 1
ATOM 2388 C C . ILE F 1 54 ? 25.523 19.305 13.422 1.00 86.86 219 ILE F C 1
ATOM 2389 O O . ILE F 1 54 ? 25.335 19.637 14.614 1.00 85.97 219 ILE F O 1
ATOM 2394 N N . ASP F 1 55 ? 26.104 18.163 13.029 1.00 88.34 220 ASP F N 1
ATOM 2395 C CA . ASP F 1 55 ? 26.572 17.104 13.963 1.00 89.79 220 ASP F CA 1
ATOM 2396 C C . ASP F 1 55 ? 27.770 17.612 14.764 1.00 88.03 220 ASP F C 1
ATOM 2397 O O . ASP F 1 55 ? 27.819 17.312 15.978 1.00 85.54 220 ASP F O 1
ATOM 2402 N N . ASP F 1 56 ? 28.684 18.339 14.109 1.00 86.10 221 ASP F N 1
ATOM 2403 C CA . ASP F 1 56 ? 29.819 19.027 14.779 1.00 87.02 221 ASP F CA 1
ATOM 2404 C C . ASP F 1 56 ? 29.261 19.953 15.868 1.00 85.39 221 ASP F C 1
ATOM 2405 O O . ASP F 1 56 ? 29.519 19.680 17.061 1.00 85.25 221 ASP F O 1
ATOM 2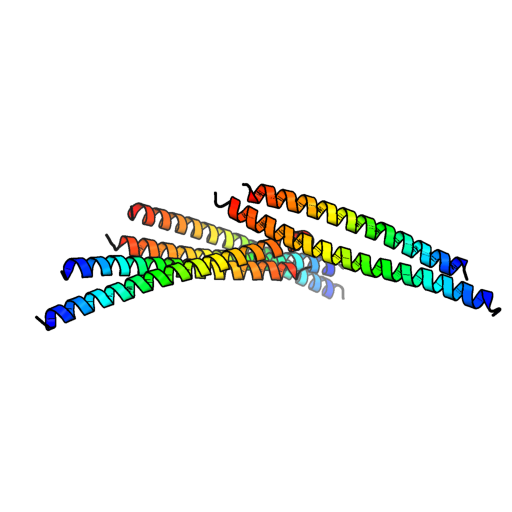410 N N . LEU F 1 57 ? 28.510 20.987 15.461 1.00 85.04 222 LEU F N 1
ATOM 2411 C CA . LEU F 1 57 ? 27.939 22.028 16.362 1.00 83.12 222 LEU F CA 1
ATOM 2412 C C . LEU F 1 57 ? 27.157 21.359 17.498 1.00 83.89 222 LEU F C 1
ATOM 2413 O O . LEU F 1 57 ? 27.310 21.805 18.647 1.00 83.06 222 LEU F O 1
ATOM 2418 N N . SER F 1 58 ? 26.360 20.334 17.181 1.00 85.28 223 SER F N 1
ATOM 2419 C CA . SER F 1 58 ? 25.494 19.599 18.144 1.00 86.50 223 SER F CA 1
ATOM 2420 C C . SER F 1 58 ? 26.361 18.905 19.213 1.00 89.55 223 SER F C 1
ATOM 2421 O O . SER F 1 58 ? 26.060 19.062 20.413 1.00 91.90 223 SER F O 1
ATOM 2424 N N . ARG F 1 59 ? 27.391 18.164 18.788 1.00 91.58 224 ARG F N 1
ATOM 2425 C CA . ARG F 1 59 ? 28.365 17.482 19.690 1.00 92.11 224 ARG F CA 1
ATOM 2426 C C . ARG F 1 59 ? 29.003 18.526 20.611 1.00 90.98 224 ARG F C 1
ATOM 2427 O O . ARG F 1 59 ? 29.061 18.278 21.830 1.00 90.49 224 ARG F O 1
ATOM 2435 N N . ARG F 1 60 ? 29.387 19.678 20.049 1.00 88.35 225 ARG F N 1
ATOM 2436 C CA . ARG F 1 60 ? 29.947 20.828 20.810 1.00 88.28 225 ARG F CA 1
ATOM 2437 C C . ARG F 1 60 ? 28.814 21.460 21.626 1.00 88.40 225 ARG F C 1
ATOM 2438 O O . ARG F 1 60 ? 28.936 22.556 22.164 1.00 88.41 225 ARG F O 1
#

Foldseek 3Di:
DVVVVVVVVVVVVVVVVVVVVVVVVVVVVVVVVVVVVVVVVVVVVVVVVVVD/DVVVVVVVVVVVVVVVVVVVVVVVVVVVVVVVVVVVVVVVVVVVVVVD/DVVVVVVVVVVVVVVVVVVVVVVVVVVVVVVVVVVVVVVVVVVVVVVVVVVVVD/DCVVVVVVVVVVVVVVVVVVVVVVVVVVVVVVVVVVVVVVVVVVVVD/DPPVVVVVVVVVVVVVVVVVVVVVVVVVVVVVVVVVVVVVVVVVVVVVVVVVVD/DVVVVVVVVVVVVVVVVVVVVVVVVVVVVVVVVVVVVVVVVVD

Organism: Mus musculus (NCBI:txid10090)

Secondary structure (DSSP, 8-state):
-HHHHHHHHHHHHHHHHHHHHHHHHHHHHHHHHHHHHHHHHHHHHHHHHHH-/-HHHHHHHHHHHHHHHHHHHHHHHHHHHHHHHHHHHHHHHHHHHHH--/-HHHHHHHHHHHHHHHHHHHHHHHHHHHHHHHHHHHHHHHHHHHHHHHHHHHH-/-HHHHHHHHHHHHHHHHHHHHHHHHHHHHHHHHHHHHHHHHHHHH--/--HHHHHHHHHHHHHHHHHHHHHHHHHHHHHHHHHHHHHHHHHHHHHHHHHH--/-HHHHHHHHHHHHHHHHHHHHHHHHHHHHHHHHHHHHHHHHH-

Solvent-accessible surface area: 20541 Å² total; per-residue (Å²): 81,103,88,57,128,96,121,74,30,50,86,38,89,128,78,16,102,50,11,87,98,48,19,96,69,22,90,95,98,23,122,167,20,80,115,74,34,104,106,25,45,83,130,12,86,69,15,39,192,136,64,186,161,120,42,60,72,14,55,112,78,9,90,62,16,89,74,58,16,48,37,22,89,52,60,10,111,69,8,70,33,38,22,95,9,22,51,18,96,8,80,19,21,49,96,86,34,146,84,129,132,92,59,137,86,120,84,53,53,86,37,74,113,75,6,84,59,11,85,112,47,22,119,72,22,99,107,96,17,118,152,24,83,103,77,27,49,115,29,10,36,118,4,22,37,13,32,58,76,4,114,119,56,124,146,91,76,121,58,62,121,84,11,66,59,16,75,62,56,15,66,46,18,85,12,93,8,93,78,3,78,44,36,22,97,16,32,57,22,66,5,79,3,3,41,156,52,35,129,59,110,114,81,89,49,119,90,118,74,60,56,96,40,92,122,68,12,108,61,12,95,53,50,16,113,70,24,91,86,97,12,134,131,26,81,107,70,32,72,96,28,13,31,110,3,26,41,26,31,75,122,39,126,125,130,143,49,80,92,32,63,129,73,22,94,61,11,87,88,57,16,108,92,22,90,119,92,21,115,126,3,93,113,41,20,97,108,20,48,106,106,6,88,65,15,67,232,154

Sequence (298 aa):
GDPSFVLQIAEKEQELLASQETVQVLQMKVKRLEHLLQLKNVRIDDLSRRLQLQIAEKEQELLASQETVQVLQMKVKRLEHLLQLKNVRIDDLSRRLQQADPSFVLQIAEKEQELLASQETVQVLQMKVKRLEHLLQLKNVRIDDLSRRLQQAEQIAEKEQELLASQETVQVLQMKVKRLEHLLQLKNVRIDDLSRRLQQAGDPSFVLQIAEKEQELLASQETVQVLQMKVKRLEHLLQLKNVRIDDLSRRLQQAQIAEKEQELLASQETVQVLQMKVKRLEHLLQLKNVRIDDLSRR

B-factor: mean 97.36, std 19.57, range [58.45, 173.54]

GO terms:
  GO:0097542 ciliary tip (C, IDA)
  GO:0097729 9+2 motile cilium (C, IDA)
  GO:0001578 microtubule bundle formation (P, IDA)
  GO:1990716 axonemal central apparatus (C, IDA)
  GO:0008017 microtubule binding (F, IDA)
  GO:0007026 negative regulation of microtubule depolyme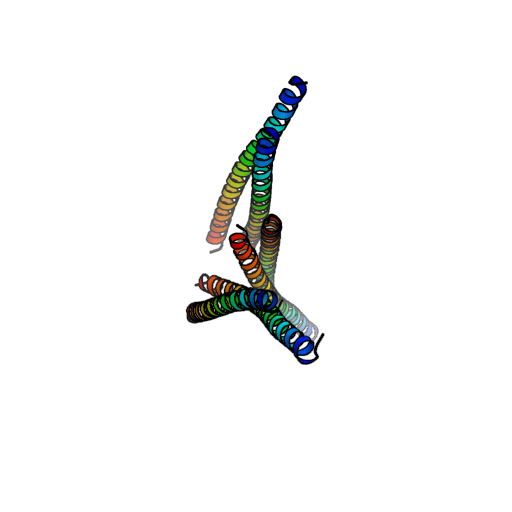rization (P, IDA)
  GO:0003341 cilium movement (P, IMP)
  GO:0008017 microtubule binding (F, IMP)
  GO:1904158 axonemal central apparatus assembly (P, IMP)
  GO:0005737 cytoplasm (C, IDA)
  GO:0031514 motile cilium (C, IDA)

InterPro domains:
  IPR001715 Calponin homology domain [PS50021] (7-112)
  IPR010441 CH-like domain in sperm protein [PF06294] (13-108)
  IPR036872 CH domain superfamily [G3DSA:1.10.418.10] (6-120)
  IPR036872 CH domain superfamily [SSF47576] (6-83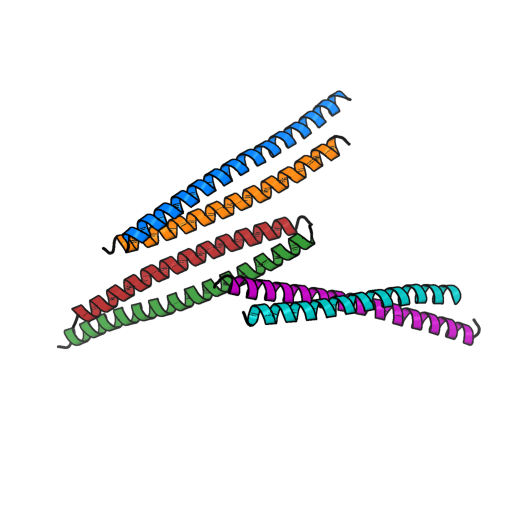)
  IPR052111 Spermatogenesis and Ciliary Microtubule-associated Protein [PTHR12509] (5-231)